Protein AF-A0A6V7QYB8-F1 (afdb_monomer_lite)

Secondary structure (DSSP, 8-state):
-PPP-PPP-PPP---------------------------------------------------SHHHHHHHHHHHHHHHHHHHHHHHHHHHHHHHHHHHHHHHHHHHHHHHHHHHHHHHHTTTTT-GGGHHHHHHHHHHHHHHHHHHHHHHHHHHHHHHHHHHS-TTSSHHHHHHHHHHHHHHHHHHHHHHHHHHHHHHHHHHHHHHHTT--S----S------S---GGG--S-HHHHHHHHHHHTPPP------------------------------TTS-HHHHHHHHHT-HHHHT-

Sequence (301 aa):
MPCRFASPIRPRPSDRSPPFFLAPVALLSPSRFSPLSTAPCAKFRRSKLLNPRHEAETKLSPRLPSLLLITLTNLLILLLILLLYSAGVTEFRLRSSFNED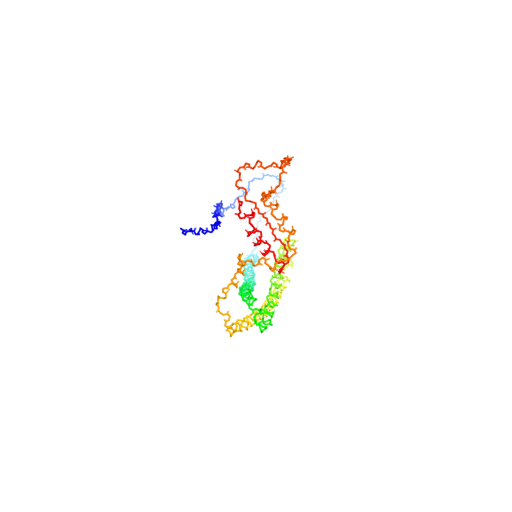RGRLETTLTMSRILIDRAERWRFKDTRLAQPLTELKDAVYDAEDLLDDIDYQDQQQKIQAQHSQASKLLHNSLNYLRNLMNGAAKTMRTIHGRLDTTGADLQGLMGQLGFCGDCSMPANRQTSSLVDKSIVYGRNEELEKVIKLLGVPRVNIENNNESVSVPTKRRKKENVSVLPIYGIRGDGKTTLAQIVYNDQRVADH

Organism: NCBI:txid296719

pLDDT: mean 70.77, std 22.36, range [30.05, 97.88]

Radius of gyration: 43.86 Å; chains: 1; bounding box: 102×59×140 Å

InterPro domains:
  IPR027417 P-loop containing nucleoside triphosphate hydrolase [G3DSA:3.40.50.300] (218-301)
  IPR027417 P-loop containing nucleoside triphosphate hydrolase [SSF52540] (216-297)
  IPR041118 Disease resistance, N-terminal [PF18052] (89-164)

Foldseek 3Di:
DDDDDDDDDDDDPDDDDDDDDDDDDDDDDDDDDDDDDDDDDDDDDDDDDDDDDDDDDDPPDPPPPPVVVVVVVVVVVVVVVVVVVVVVVVLVVLVVVLVVLLVVLVVLLVVLVVLLVLLVVCCVVDVVLVVLSVQLVVLSVLSVVLVVVVVVVVVVVVVVVVPDDDDPCPPVVSVVVSVVSVVSSVSSVVSSVSNVVSSVVSVVVCVVVVSPDDPPPVPPPDDDLDDDPVVDPDCVVVLVVVCVVVVQDDPPPDDDDDDPDPDDPPDPDVDDDDDDDDDDPPPCSVVSVSCNCPPPSNVVD

Structure (mmCIF, N/CA/C/O backbone):
data_AF-A0A6V7QYB8-F1
#
_entry.id   AF-A0A6V7QYB8-F1
#
loop_
_atom_site.group_PDB
_atom_site.id
_atom_site.type_symbol
_atom_site.label_atom_id
_atom_site.label_alt_id
_atom_site.label_comp_id
_atom_site.label_asym_id
_atom_site.label_entity_id
_atom_site.label_seq_id
_atom_site.pdbx_PDB_ins_code
_atom_site.Cartn_x
_atom_site.Cartn_y
_atom_site.Cartn_z
_atom_site.occupancy
_atom_site.B_iso_or_equiv
_atom_site.auth_seq_id
_atom_site.auth_comp_id
_atom_site.auth_asym_id
_atom_site.auth_atom_id
_atom_site.pdbx_PDB_model_num
ATOM 1 N N . MET A 1 1 ? 33.919 28.677 -23.855 1.00 38.62 1 MET A N 1
ATOM 2 C CA . MET A 1 1 ? 33.359 29.325 -22.648 1.00 38.62 1 MET A CA 1
ATOM 3 C C . MET A 1 1 ? 32.354 28.372 -22.023 1.00 38.62 1 MET A C 1
ATOM 5 O O . MET A 1 1 ? 31.475 27.945 -22.760 1.00 38.62 1 MET A O 1
ATOM 9 N N . PRO A 1 2 ? 32.473 27.966 -20.749 1.00 36.78 2 PRO A N 1
ATOM 10 C CA . PRO A 1 2 ? 31.501 27.050 -20.172 1.00 36.78 2 PRO A CA 1
ATOM 11 C C . PRO A 1 2 ? 30.308 27.841 -19.624 1.00 36.78 2 PRO A C 1
ATOM 13 O O . PRO A 1 2 ? 30.439 28.661 -18.714 1.00 36.78 2 PRO A O 1
ATOM 16 N N . CYS A 1 3 ? 29.140 27.606 -20.216 1.00 33.25 3 CYS A N 1
ATOM 17 C CA . CYS A 1 3 ? 27.865 28.131 -19.755 1.00 33.25 3 CYS A CA 1
ATOM 18 C C . CYS A 1 3 ? 27.496 27.490 -18.409 1.00 33.25 3 CYS A C 1
ATOM 20 O O . CYS A 1 3 ? 27.441 26.268 -18.275 1.00 33.25 3 CYS A O 1
ATOM 22 N N . ARG A 1 4 ? 27.246 28.342 -17.411 1.00 31.59 4 ARG A N 1
ATOM 23 C CA . ARG A 1 4 ? 26.677 27.976 -16.111 1.00 31.59 4 ARG A CA 1
ATOM 24 C C . ARG A 1 4 ? 25.285 27.378 -16.318 1.00 31.59 4 ARG A C 1
ATOM 26 O O . ARG A 1 4 ? 24.421 28.032 -16.896 1.00 31.59 4 ARG A O 1
ATOM 33 N N . PHE A 1 5 ? 25.056 26.175 -15.801 1.00 34.69 5 PHE A N 1
ATOM 34 C CA . PHE A 1 5 ? 23.711 25.629 -15.656 1.00 34.69 5 PHE A CA 1
ATOM 35 C C . PHE A 1 5 ? 22.979 26.388 -14.545 1.00 34.69 5 PHE A C 1
ATOM 37 O O . PHE A 1 5 ? 23.378 26.355 -13.382 1.00 34.69 5 PHE A O 1
ATOM 44 N N . ALA A 1 6 ? 21.919 27.097 -14.928 1.00 33.34 6 ALA A N 1
ATOM 45 C CA . ALA A 1 6 ? 20.946 27.657 -14.008 1.00 33.34 6 ALA A CA 1
ATOM 46 C C . ALA A 1 6 ? 20.024 26.533 -13.513 1.00 33.34 6 ALA A C 1
ATOM 48 O O . ALA A 1 6 ? 19.422 25.810 -14.306 1.00 33.34 6 ALA A O 1
ATOM 49 N N . SER A 1 7 ? 19.933 26.382 -12.195 1.00 36.72 7 SER A N 1
ATOM 50 C CA . SER A 1 7 ? 19.011 25.468 -11.523 1.00 36.72 7 SER A CA 1
ATOM 51 C C . SER A 1 7 ? 17.549 25.859 -11.786 1.00 36.72 7 SER A C 1
ATOM 53 O O . SER A 1 7 ? 17.242 27.054 -11.813 1.00 36.72 7 SER A O 1
ATOM 55 N N . PRO A 1 8 ? 16.610 24.903 -11.903 1.00 34.41 8 PRO A N 1
ATOM 56 C CA . PRO A 1 8 ? 15.194 25.228 -11.985 1.00 34.41 8 PRO A CA 1
ATOM 57 C C . PRO A 1 8 ? 14.675 25.723 -10.627 1.00 34.41 8 PRO A C 1
ATOM 59 O O . PRO A 1 8 ? 14.765 25.043 -9.602 1.00 34.41 8 PRO A O 1
ATOM 62 N N . ILE A 1 9 ? 14.126 26.936 -10.645 1.00 36.59 9 ILE A N 1
ATOM 63 C CA . ILE A 1 9 ? 13.431 27.597 -9.540 1.00 36.59 9 ILE A CA 1
ATOM 64 C C . ILE A 1 9 ? 12.155 26.801 -9.231 1.00 36.59 9 ILE A C 1
ATOM 66 O O . ILE A 1 9 ? 11.243 26.742 -10.053 1.00 36.59 9 ILE A O 1
ATOM 70 N N . ARG A 1 10 ? 12.073 26.190 -8.043 1.00 35.62 10 ARG A N 1
ATOM 71 C CA . ARG A 1 10 ? 10.798 25.691 -7.501 1.00 35.62 10 ARG A CA 1
ATOM 72 C C . ARG A 1 10 ? 9.972 26.876 -6.991 1.00 35.62 10 ARG A C 1
ATOM 74 O O . ARG A 1 10 ? 10.536 27.718 -6.287 1.00 35.62 10 ARG A O 1
ATOM 81 N N . PRO A 1 11 ? 8.656 26.938 -7.245 1.00 33.94 11 PRO A N 1
ATOM 82 C CA . PRO A 1 11 ? 7.800 27.864 -6.521 1.00 33.94 11 PRO A CA 1
ATOM 83 C C . PRO A 1 11 ? 7.693 27.417 -5.054 1.00 33.94 11 PRO A C 1
ATOM 85 O O . PRO A 1 11 ? 7.408 26.255 -4.762 1.00 33.94 11 PRO A O 1
ATOM 88 N N . ARG A 1 12 ? 7.945 28.348 -4.127 1.00 39.47 12 ARG A N 1
ATOM 89 C CA . ARG A 1 12 ? 7.586 28.203 -2.710 1.00 39.47 12 ARG A CA 1
ATOM 90 C C . ARG A 1 12 ? 6.070 28.384 -2.570 1.00 39.47 12 ARG A C 1
ATOM 92 O O . ARG A 1 12 ? 5.550 29.328 -3.166 1.00 39.47 12 ARG A O 1
ATOM 99 N N . PRO A 1 13 ? 5.361 27.587 -1.757 1.00 34.16 13 PRO A N 1
ATOM 100 C CA . PRO A 1 13 ? 4.070 28.012 -1.244 1.00 34.16 13 PRO A CA 1
ATOM 101 C C . PRO A 1 13 ? 4.309 29.112 -0.201 1.00 34.16 13 PRO A C 1
ATOM 103 O O . PRO A 1 13 ? 4.976 28.901 0.809 1.00 34.16 13 PRO A O 1
ATOM 106 N N . SER A 1 14 ? 3.823 30.311 -0.507 1.00 33.84 14 SER A N 1
ATOM 107 C CA . SER A 1 14 ? 3.797 31.455 0.397 1.00 33.84 14 SER A CA 1
ATOM 108 C C . SER A 1 14 ? 2.755 31.256 1.494 1.00 33.84 14 SER A C 1
ATOM 110 O O . SER A 1 14 ? 1.617 30.879 1.207 1.00 33.84 14 SER A O 1
ATOM 112 N N . ASP A 1 15 ? 3.166 31.600 2.709 1.00 32.84 15 ASP A N 1
ATOM 113 C CA . ASP A 1 15 ? 2.370 31.832 3.908 1.00 32.84 15 ASP A CA 1
ATOM 114 C C . ASP A 1 15 ? 0.963 32.383 3.652 1.00 32.84 15 ASP A C 1
ATOM 116 O O . ASP A 1 15 ? 0.798 33.445 3.047 1.00 32.84 15 ASP A O 1
ATOM 120 N N . ARG A 1 16 ? -0.044 31.717 4.229 1.00 31.89 16 ARG A N 1
ATOM 121 C CA . ARG A 1 16 ? -1.266 32.366 4.727 1.00 31.89 16 ARG A CA 1
ATOM 122 C C . ARG A 1 16 ? -1.803 31.635 5.954 1.00 31.89 16 ARG A C 1
ATOM 124 O O . ARG A 1 16 ? -2.468 30.613 5.847 1.00 31.89 16 ARG A O 1
ATOM 131 N N . SER A 1 17 ? -1.584 32.231 7.116 1.00 35.97 17 SER A N 1
ATOM 132 C CA . SER A 1 17 ? -2.506 32.197 8.255 1.00 35.97 17 SER A CA 1
ATOM 133 C C . SER A 1 17 ? -2.318 33.499 9.046 1.00 35.97 17 SER A C 1
ATOM 135 O O . SER A 1 17 ? -1.239 34.086 8.958 1.00 35.97 17 SER A O 1
ATOM 137 N N . PRO A 1 18 ? -3.268 33.936 9.887 1.00 47.00 18 PRO A N 1
ATOM 138 C CA . PRO A 1 18 ? -4.722 34.051 9.729 1.00 47.00 18 PRO A CA 1
ATOM 139 C C . PRO A 1 18 ? -5.153 35.541 9.877 1.00 47.00 18 PRO A C 1
ATOM 141 O O . PRO A 1 18 ? -4.300 36.428 9.914 1.00 47.00 18 PRO A O 1
ATOM 144 N N . PRO A 1 19 ? -6.457 35.857 10.010 1.00 43.88 19 PRO A N 1
ATOM 145 C CA . PRO A 1 19 ? -6.787 36.603 11.229 1.00 43.88 19 PRO A CA 1
ATOM 146 C C . PRO A 1 19 ? -8.106 36.204 11.915 1.00 43.88 19 PRO A C 1
ATOM 148 O O . PRO A 1 19 ? -9.140 36.027 11.284 1.00 43.88 19 PRO A O 1
ATOM 151 N N . PHE A 1 20 ? -7.988 36.109 13.245 1.00 31.22 20 PHE A N 1
ATOM 152 C CA . PHE A 1 20 ? -8.874 36.596 14.311 1.00 31.22 20 PHE A CA 1
ATOM 153 C C . PHE A 1 20 ? -10.399 36.603 14.119 1.00 31.22 20 PHE A C 1
ATOM 155 O O . PHE A 1 20 ? -10.914 37.373 13.322 1.00 31.22 20 PHE A O 1
ATOM 162 N N . PHE A 1 21 ? -11.110 35.958 15.054 1.00 30.05 21 PHE A N 1
ATOM 163 C CA . PHE A 1 21 ? -12.007 36.684 15.965 1.00 30.05 21 PHE A CA 1
ATOM 164 C C . PHE A 1 21 ? -12.020 36.024 17.352 1.00 30.05 21 PHE A C 1
ATOM 166 O O . PHE A 1 21 ? -12.415 34.874 17.526 1.00 30.05 21 PHE A O 1
ATOM 173 N N . LEU A 1 22 ? -11.538 36.791 18.331 1.00 33.72 22 LEU A N 1
ATOM 174 C CA . LEU A 1 22 ? -11.702 36.575 19.764 1.00 33.72 22 LEU A CA 1
ATOM 175 C C . LEU A 1 22 ? -13.159 36.858 20.148 1.00 33.72 22 LEU A C 1
ATOM 177 O O . LEU A 1 22 ? -13.686 37.912 19.796 1.00 33.72 22 LEU A O 1
ATOM 181 N N . ALA A 1 23 ? -13.765 35.980 20.942 1.00 34.12 23 ALA A N 1
ATOM 182 C CA . ALA A 1 23 ? -14.932 36.318 21.747 1.00 34.12 23 ALA A CA 1
ATOM 183 C C . ALA A 1 23 ? -14.627 35.972 23.216 1.00 34.12 23 ALA A C 1
ATOM 185 O O . ALA A 1 23 ? -14.325 34.813 23.512 1.00 34.12 23 ALA A O 1
ATOM 186 N N . PRO A 1 24 ? -14.652 36.954 24.134 1.00 40.34 24 PRO A N 1
ATOM 187 C CA . PRO A 1 24 ? -14.430 36.720 25.551 1.00 40.34 24 PRO A CA 1
ATOM 188 C C . PRO A 1 24 ? -15.707 36.222 26.238 1.00 40.34 24 PRO A C 1
ATOM 190 O O . PRO A 1 24 ? -16.800 36.754 26.050 1.00 40.34 24 PRO A O 1
ATOM 193 N N . VAL A 1 25 ? -15.529 35.214 27.089 1.00 34.91 25 VAL A N 1
ATOM 194 C CA . VAL A 1 25 ? -16.514 34.737 28.060 1.00 34.91 25 VAL A CA 1
ATOM 195 C C . VAL A 1 25 ? -16.652 35.802 29.150 1.00 34.91 25 VAL A C 1
ATOM 197 O O . VAL A 1 25 ? -15.750 35.991 29.965 1.00 34.91 25 VAL A O 1
ATOM 200 N N . ALA A 1 26 ? -17.769 36.527 29.139 1.00 34.41 26 ALA A N 1
ATOM 201 C CA . ALA A 1 26 ? -18.130 37.454 30.199 1.00 34.41 26 ALA A CA 1
ATOM 202 C C . ALA A 1 26 ? -18.750 36.697 31.384 1.00 34.41 26 ALA A C 1
ATOM 204 O O . ALA A 1 26 ? -19.706 35.936 31.240 1.00 34.41 26 ALA A O 1
ATOM 205 N N . LEU A 1 27 ? -18.176 36.950 32.557 1.00 35.84 27 LEU A N 1
ATOM 206 C CA . LEU A 1 27 ? -18.697 36.646 33.884 1.00 35.84 27 LEU A CA 1
ATOM 207 C C . LEU A 1 27 ? -20.123 37.189 34.057 1.00 35.84 27 LEU A C 1
ATOM 209 O O . LEU A 1 27 ? -20.327 38.395 33.938 1.00 35.84 27 LEU A O 1
ATOM 213 N N . LEU A 1 28 ? -21.073 36.341 34.458 1.00 31.27 28 LEU A N 1
ATOM 214 C CA . LEU A 1 28 ? -22.259 36.796 35.183 1.00 31.27 28 LEU A CA 1
ATOM 215 C C . LEU A 1 28 ? -22.423 35.986 36.472 1.00 31.27 28 LEU A C 1
ATOM 217 O O . LEU A 1 28 ? -22.807 34.818 36.476 1.00 31.27 28 LEU A O 1
ATOM 221 N N . SER A 1 29 ? -22.100 36.654 37.573 1.00 34.88 29 SER A N 1
ATOM 222 C CA . SER A 1 29 ? -22.472 36.297 38.936 1.00 34.88 29 SER A CA 1
ATOM 223 C C . SER A 1 29 ? -24.004 36.250 39.092 1.00 34.88 29 SER A C 1
ATOM 225 O O . SER A 1 29 ? -24.712 36.980 38.395 1.00 34.88 29 SER A O 1
ATOM 227 N N . PRO A 1 30 ? -24.541 35.469 40.044 1.00 37.12 30 PRO A N 1
ATOM 228 C CA . PRO A 1 30 ? -25.977 35.377 40.277 1.00 37.12 30 PRO A CA 1
ATOM 229 C C . PRO A 1 30 ? -26.462 36.529 41.169 1.00 37.12 30 PRO A C 1
ATOM 231 O O . PRO A 1 30 ? -26.018 36.682 42.308 1.00 37.12 30 PRO A O 1
ATOM 234 N N . SER A 1 31 ? -27.424 37.319 40.691 1.00 33.19 31 SER A N 1
ATOM 235 C CA . SER A 1 31 ? -28.173 38.267 41.518 1.00 33.19 31 SER A CA 1
ATOM 236 C C . SER A 1 31 ? -29.667 37.933 41.539 1.00 33.19 31 SER A C 1
ATOM 238 O O . SER A 1 31 ? -30.397 38.088 40.571 1.00 33.19 31 SER A O 1
ATOM 240 N N . ARG A 1 32 ? -30.082 37.478 42.725 1.00 32.31 32 ARG A N 1
ATOM 241 C CA . ARG A 1 32 ? -31.262 37.917 43.488 1.00 32.31 32 ARG A CA 1
ATOM 242 C C . ARG A 1 32 ? -32.617 37.950 42.769 1.00 32.31 32 ARG A C 1
ATOM 244 O O . ARG A 1 32 ? -32.987 38.906 42.101 1.00 32.31 32 ARG A O 1
ATOM 251 N N . PHE A 1 33 ? -33.418 36.957 43.147 1.00 35.38 33 PHE A N 1
ATOM 252 C CA . PHE A 1 33 ? -34.835 37.093 43.487 1.00 35.38 33 PHE A CA 1
ATOM 253 C C . PHE A 1 33 ? -35.200 38.475 44.063 1.00 35.38 33 PHE A C 1
ATOM 255 O O . PHE A 1 33 ? -34.577 38.911 45.033 1.00 35.38 33 PHE A O 1
ATOM 262 N N . SER A 1 34 ? -36.270 39.090 43.549 1.00 34.22 34 SER A N 1
ATOM 263 C CA . SER A 1 34 ? -37.298 39.826 44.314 1.00 34.22 34 SER A CA 1
ATOM 264 C C . SER A 1 34 ? -38.535 40.109 43.435 1.00 34.22 34 SER A C 1
ATOM 266 O O . SER A 1 34 ? -38.417 40.057 42.212 1.00 34.22 34 SER A O 1
ATOM 268 N N . PRO A 1 35 ? -39.727 40.328 44.028 1.00 43.31 35 PRO A N 1
ATOM 269 C CA . PRO A 1 35 ? -40.969 39.782 43.495 1.00 43.31 35 PRO A CA 1
ATOM 270 C C . PRO A 1 35 ? -41.964 40.790 42.896 1.00 43.31 35 PRO A C 1
ATOM 272 O O . PRO A 1 35 ? -41.880 42.002 43.063 1.00 43.31 35 PRO A O 1
ATOM 275 N N . LEU A 1 36 ? -42.941 40.162 42.240 1.00 32.56 36 LEU A N 1
ATOM 276 C CA . LEU A 1 36 ? -44.268 40.585 41.800 1.00 32.56 36 LEU A CA 1
ATOM 277 C C . LEU A 1 36 ? -44.928 41.726 42.599 1.00 32.56 36 LEU A C 1
ATOM 279 O O . LEU A 1 36 ? -45.086 41.653 43.818 1.00 32.56 36 LEU A O 1
ATOM 283 N N . SER A 1 37 ? -45.434 42.707 41.852 1.00 31.36 37 SER A N 1
ATOM 284 C CA . SER A 1 37 ? -46.318 43.776 42.310 1.00 31.36 37 SER A CA 1
ATOM 285 C C . SER A 1 37 ? -47.767 43.519 41.880 1.00 31.36 37 SER A C 1
ATOM 287 O O . SER A 1 37 ? -48.040 43.208 40.723 1.00 31.36 37 SER A O 1
ATOM 289 N N . THR A 1 38 ? -48.661 43.792 42.835 1.00 34.78 38 THR A N 1
ATOM 290 C CA . THR A 1 38 ? -50.047 44.292 42.723 1.00 34.78 38 THR A CA 1
ATOM 291 C C . THR A 1 38 ? -51.184 43.385 42.228 1.00 34.78 38 THR A C 1
ATOM 293 O O . THR A 1 38 ? -51.225 42.911 41.101 1.00 34.78 38 THR A O 1
ATOM 296 N N . ALA A 1 39 ? -52.157 43.248 43.139 1.00 37.53 39 ALA A N 1
ATOM 297 C CA . ALA A 1 39 ? -53.497 42.668 43.019 1.00 37.53 39 ALA A CA 1
ATOM 298 C C . ALA A 1 39 ? -54.435 43.487 42.089 1.00 37.53 39 ALA A C 1
ATOM 300 O O . ALA A 1 39 ? -54.022 44.555 41.630 1.00 37.53 39 ALA A O 1
ATOM 301 N N . PRO A 1 40 ? -55.703 43.063 41.844 1.00 42.94 40 PRO A N 1
ATOM 302 C CA . PRO A 1 40 ? -56.765 43.311 42.839 1.00 42.94 40 PRO A CA 1
ATOM 303 C C . PRO A 1 40 ? -57.932 42.288 42.936 1.00 42.94 40 PRO A C 1
ATOM 305 O O . PRO A 1 40 ? -58.270 41.573 42.004 1.00 42.94 40 PRO A O 1
ATOM 308 N N . CYS A 1 41 ? -58.592 42.358 44.103 1.00 30.31 41 CYS A N 1
ATOM 309 C CA . CYS A 1 41 ? -60.030 42.227 44.406 1.00 30.31 41 CYS A CA 1
ATOM 310 C C . CYS A 1 41 ? -60.862 41.000 43.971 1.00 30.31 41 CYS A C 1
ATOM 312 O O . CYS A 1 41 ? -61.319 40.916 42.838 1.00 30.31 41 CYS A O 1
ATOM 314 N N . ALA A 1 42 ? -61.348 40.252 44.973 1.00 35.47 42 ALA A N 1
ATOM 315 C CA . ALA A 1 42 ? -62.762 39.862 45.060 1.00 35.47 42 ALA A CA 1
ATOM 316 C C . ALA A 1 42 ? -63.195 39.660 46.527 1.00 35.47 42 ALA A C 1
ATOM 318 O O . ALA A 1 42 ? -62.483 39.075 47.339 1.00 35.47 42 ALA A O 1
ATOM 319 N N . LYS A 1 43 ? -64.371 40.201 46.859 1.00 39.41 43 LYS A N 1
ATOM 320 C CA . LYS A 1 43 ? -65.024 40.192 48.176 1.00 39.41 43 LYS A CA 1
ATOM 321 C C . LYS A 1 43 ? -65.639 38.820 48.474 1.00 39.41 43 LYS A C 1
ATOM 323 O O . LYS A 1 43 ? -66.361 38.302 47.630 1.00 39.41 43 LYS A O 1
ATOM 328 N N . PHE A 1 44 ? -65.545 38.343 49.716 1.00 31.56 44 PHE A N 1
ATOM 329 C CA . PHE A 1 44 ? -66.601 37.502 50.290 1.00 31.56 44 PHE A CA 1
ATOM 330 C C . PHE A 1 44 ? -66.696 37.677 51.813 1.00 31.56 44 PHE A C 1
ATOM 332 O O . PHE A 1 44 ? -65.710 37.578 52.537 1.00 31.56 44 PHE A O 1
ATOM 339 N N . ARG A 1 45 ? -67.907 37.994 52.284 1.00 38.72 45 ARG A N 1
ATOM 340 C CA . ARG A 1 45 ? -68.288 38.107 53.700 1.00 38.72 45 ARG A CA 1
ATOM 341 C C . ARG A 1 45 ? -68.535 36.713 54.280 1.00 38.72 45 ARG A C 1
ATOM 343 O O . ARG A 1 45 ? -69.298 35.963 53.684 1.00 38.72 45 ARG A O 1
ATOM 350 N N . ARG A 1 46 ? -68.119 36.474 55.527 1.00 35.41 46 ARG A N 1
ATOM 351 C CA . ARG A 1 46 ? -69.031 36.101 56.629 1.00 35.41 46 ARG A CA 1
ATOM 352 C C . ARG A 1 46 ? -68.319 36.144 57.980 1.00 35.41 46 ARG A C 1
ATOM 354 O O . ARG A 1 46 ? -67.103 36.167 58.080 1.00 35.41 46 ARG A O 1
ATOM 361 N N . SER A 1 47 ? -69.149 36.286 58.995 1.00 34.72 47 SER A N 1
ATOM 362 C CA . SER A 1 47 ? -68.902 36.865 60.305 1.00 34.72 47 SER A CA 1
ATOM 363 C C . SER A 1 47 ? -68.783 35.836 61.433 1.00 34.72 47 SER A C 1
ATOM 365 O O . SER A 1 47 ? -69.555 34.887 61.451 1.00 34.72 47 SER A O 1
ATOM 367 N N . LYS A 1 48 ? -67.980 36.222 62.439 1.00 44.16 48 LYS A N 1
ATOM 368 C CA . LYS A 1 48 ? -68.177 36.091 63.902 1.00 44.16 48 LYS A CA 1
ATOM 369 C C . LYS A 1 48 ? -67.936 34.744 64.629 1.00 44.16 48 LYS A C 1
ATOM 371 O O . LYS A 1 48 ? -68.693 33.801 64.474 1.00 44.16 48 LYS A O 1
ATOM 376 N N . LEU A 1 49 ? -67.004 34.863 65.595 1.00 34.81 49 LEU A N 1
ATOM 377 C CA . LEU A 1 49 ? -67.022 34.417 67.009 1.00 34.81 49 LEU A CA 1
ATOM 378 C C . LEU A 1 49 ? -66.831 32.921 67.326 1.00 34.81 49 LEU A C 1
ATOM 380 O O . LEU A 1 49 ? -67.737 32.135 67.102 1.00 34.81 49 LEU A O 1
ATOM 384 N N . LEU A 1 50 ? -65.728 32.548 68.001 1.00 33.94 50 LEU A N 1
ATOM 385 C CA . LEU A 1 50 ? -65.611 32.441 69.474 1.00 33.94 50 LEU A CA 1
ATOM 386 C C . LEU A 1 50 ? -64.170 32.022 69.886 1.00 33.94 50 LEU A C 1
ATOM 388 O O . LEU A 1 50 ? -63.409 31.515 69.073 1.00 33.94 50 LEU A O 1
ATOM 392 N N . ASN A 1 51 ? -63.813 32.305 71.142 1.00 38.62 51 ASN A N 1
ATOM 393 C CA . ASN A 1 51 ? -62.477 32.313 71.771 1.00 38.62 51 ASN A CA 1
ATOM 394 C C . ASN A 1 51 ? -61.780 30.924 71.942 1.00 38.62 51 ASN A C 1
ATOM 396 O O . ASN A 1 51 ? -62.426 29.893 71.763 1.00 38.62 51 ASN A O 1
ATOM 400 N N . PRO A 1 52 ? -60.483 30.890 72.337 1.00 52.09 52 PRO A N 1
ATOM 401 C CA . PRO A 1 52 ? -59.582 29.740 72.259 1.00 52.09 52 PRO A CA 1
ATOM 402 C C . PRO A 1 52 ? -59.620 28.859 73.515 1.00 52.09 52 PRO A C 1
ATOM 404 O O . PRO A 1 52 ? -59.841 29.346 74.624 1.00 52.09 52 PRO A O 1
ATOM 407 N N . ARG A 1 53 ? -59.302 27.569 73.365 1.00 33.62 53 ARG A N 1
ATOM 408 C CA . ARG A 1 53 ? -58.846 26.722 74.472 1.00 33.62 53 ARG A CA 1
ATOM 409 C C . ARG A 1 53 ? -57.689 25.838 74.025 1.00 33.62 53 ARG A C 1
ATOM 411 O O . ARG A 1 53 ? -57.706 25.261 72.945 1.00 33.62 53 ARG A O 1
ATOM 418 N N . HIS A 1 54 ? -56.679 25.836 74.885 1.00 46.28 54 HIS A N 1
ATOM 419 C CA . HIS A 1 54 ? -55.489 25.009 74.858 1.00 46.28 54 HIS A CA 1
ATOM 420 C C . HIS A 1 54 ? -55.831 23.527 74.732 1.00 46.28 54 HIS A C 1
ATOM 422 O O . HIS A 1 54 ? -56.597 23.026 75.544 1.00 46.28 54 HIS A O 1
ATOM 428 N N . GLU A 1 55 ? -55.147 22.840 73.822 1.00 39.16 55 GLU A N 1
ATOM 429 C CA . GLU A 1 55 ? -54.746 21.447 73.995 1.00 39.16 55 GLU A CA 1
ATOM 430 C C . GLU A 1 55 ? -53.374 21.283 73.333 1.00 39.16 55 GLU A C 1
ATOM 432 O O . GLU A 1 55 ? -53.169 21.583 72.154 1.00 39.16 55 GLU A O 1
ATOM 437 N N . ALA A 1 56 ? -52.398 20.943 74.167 1.00 43.50 56 ALA A N 1
ATOM 438 C CA . ALA A 1 56 ? -51.045 20.620 73.771 1.00 43.50 56 ALA A CA 1
ATOM 439 C C . ALA A 1 56 ? -50.960 19.128 73.415 1.00 43.50 56 ALA A C 1
ATOM 441 O O . ALA A 1 56 ? -51.672 18.315 73.991 1.00 43.50 56 ALA A O 1
ATOM 442 N N . GLU A 1 57 ? -49.996 18.825 72.540 1.00 37.81 57 GLU A N 1
ATOM 443 C CA . GLU A 1 57 ? -49.434 17.496 72.243 1.00 37.81 57 GLU A CA 1
ATOM 444 C C . GLU A 1 57 ? -50.299 16.598 71.332 1.00 37.81 57 GLU A C 1
ATOM 446 O O . GLU A 1 57 ? -51.447 16.306 71.609 1.00 37.81 57 GLU A O 1
ATOM 451 N N . THR A 1 58 ? -49.854 16.124 70.166 1.00 42.91 58 THR A N 1
ATOM 452 C CA . THR A 1 58 ? -48.508 15.763 69.710 1.00 42.91 58 THR A CA 1
ATOM 453 C C . THR A 1 58 ? -48.343 16.125 68.225 1.00 42.91 58 THR A C 1
ATOM 455 O O . THR A 1 58 ? -48.897 15.499 67.324 1.00 42.91 58 THR A O 1
ATOM 458 N N . LYS A 1 59 ? -47.539 17.153 67.929 1.00 41.25 59 LYS A N 1
ATOM 459 C CA . LYS A 1 59 ? -47.030 17.377 66.568 1.00 41.25 59 LYS A CA 1
ATOM 460 C C . LYS A 1 59 ? -45.848 16.441 66.343 1.00 41.25 59 LYS A C 1
ATOM 462 O O . LYS A 1 59 ? -44.710 16.810 66.625 1.00 41.25 59 LYS A O 1
ATOM 467 N N . LEU A 1 60 ? -46.100 15.254 65.797 1.00 47.25 60 LEU A N 1
ATOM 468 C CA . LEU A 1 60 ? -45.041 14.487 65.150 1.00 47.25 60 LEU A CA 1
ATOM 469 C C . LEU A 1 60 ? -44.664 15.222 63.853 1.00 47.25 60 LEU A C 1
ATOM 471 O O . LEU A 1 60 ? -45.364 15.174 62.846 1.00 47.25 60 LEU A O 1
ATOM 475 N N . SER A 1 61 ? -43.596 16.010 63.947 1.00 46.75 61 SER A N 1
ATOM 476 C CA . SER A 1 61 ? -42.981 16.787 62.869 1.00 46.75 61 SER A CA 1
ATOM 477 C C . SER A 1 61 ? -42.768 15.960 61.591 1.00 46.75 61 SER A C 1
ATOM 479 O O . SER A 1 61 ? -42.026 14.981 61.637 1.00 46.75 61 SER A O 1
ATOM 481 N N . PRO A 1 62 ? -43.275 16.387 60.418 1.00 54.94 62 PRO A N 1
ATOM 482 C CA . PRO A 1 62 ? -42.804 15.890 59.136 1.00 54.94 62 PRO A CA 1
ATOM 483 C C . PRO A 1 62 ? -41.943 16.978 58.478 1.00 54.94 62 PRO A C 1
ATOM 485 O O . PRO A 1 62 ? -42.350 17.597 57.500 1.00 54.94 62 PRO A O 1
ATOM 488 N N . ARG A 1 63 ? -40.774 17.307 59.044 1.00 54.28 63 ARG A N 1
ATOM 489 C CA . ARG A 1 63 ? -39.864 18.314 58.443 1.00 54.28 63 ARG A CA 1
ATOM 490 C C . ARG A 1 63 ? -38.409 17.879 58.268 1.00 54.28 63 ARG A C 1
ATOM 492 O O . ARG A 1 63 ? -37.569 18.699 57.924 1.00 54.28 63 ARG A O 1
ATOM 499 N N . LEU A 1 64 ? -38.127 16.588 58.409 1.00 53.91 64 LEU A N 1
ATOM 500 C CA . LEU A 1 64 ? -36.825 15.995 58.083 1.00 53.91 64 LEU A CA 1
ATOM 501 C C . LEU A 1 64 ? -36.699 15.271 56.717 1.00 53.91 64 LEU A C 1
ATOM 503 O O . LEU A 1 64 ? -35.559 14.989 56.346 1.00 53.91 64 LEU A O 1
ATOM 507 N N . PRO A 1 65 ? -37.754 14.990 55.912 1.00 63.97 65 PRO A N 1
ATOM 508 C CA . PRO A 1 65 ? -37.561 14.189 54.698 1.00 63.97 65 PRO A CA 1
ATOM 509 C C . PRO A 1 65 ? -36.889 14.956 53.547 1.00 63.97 65 PRO A C 1
ATOM 511 O O . PRO A 1 65 ? -36.256 14.335 52.702 1.00 63.97 65 PRO A O 1
ATOM 514 N N . SER A 1 66 ? -36.972 16.291 53.500 1.00 68.19 66 SER A N 1
ATOM 515 C CA . SER A 1 66 ? -36.429 17.077 52.380 1.00 68.19 66 SER A CA 1
ATOM 516 C C . SER A 1 66 ? -34.901 17.155 52.376 1.00 68.19 66 SER A C 1
ATOM 518 O O . SER A 1 66 ? -34.296 17.062 51.313 1.00 68.19 66 SER A O 1
ATOM 520 N N . LEU A 1 67 ? -34.262 17.284 53.543 1.00 78.88 67 LEU A N 1
ATOM 521 C CA . LEU A 1 67 ? -32.800 17.371 53.639 1.00 78.88 67 LEU A CA 1
ATOM 522 C C . LEU A 1 67 ? -32.137 16.025 53.319 1.00 78.88 67 LEU A C 1
ATOM 524 O O . LEU A 1 67 ? -31.168 15.988 52.567 1.00 78.88 67 LEU A O 1
ATOM 528 N N . LEU A 1 68 ? -32.702 14.926 53.831 1.00 84.62 68 LEU A N 1
ATOM 529 C CA . LEU A 1 68 ? -32.271 13.567 53.492 1.00 84.62 68 LEU A CA 1
ATOM 530 C C . LEU A 1 68 ? -32.456 13.272 52.000 1.00 84.62 68 LEU A C 1
ATOM 532 O O . LEU A 1 68 ? -31.595 12.659 51.381 1.00 84.62 68 LEU A O 1
ATOM 536 N N . LEU A 1 69 ? -33.542 13.751 51.392 1.00 84.00 69 LEU A N 1
ATOM 537 C CA . LEU A 1 69 ? -33.758 13.597 49.955 1.00 84.00 69 LEU A CA 1
ATOM 538 C C . LEU A 1 69 ? -32.710 14.366 49.131 1.00 84.00 69 LEU A C 1
ATOM 540 O O . LEU A 1 69 ? -32.219 13.852 48.128 1.00 84.00 69 LEU A O 1
ATOM 544 N N . ILE A 1 70 ? -32.315 15.568 49.564 1.00 88.19 70 ILE A N 1
ATOM 545 C CA . ILE A 1 70 ? -31.267 16.365 48.904 1.00 88.19 70 ILE A CA 1
ATOM 546 C C . ILE A 1 70 ? -29.891 15.698 49.040 1.00 88.19 70 ILE A C 1
ATOM 548 O O . ILE A 1 70 ? -29.145 15.616 48.067 1.00 88.19 70 ILE A O 1
ATOM 552 N N . THR A 1 71 ? -29.533 15.186 50.219 1.00 90.00 71 THR A N 1
ATOM 553 C CA . THR A 1 71 ? -28.236 14.513 50.400 1.00 90.00 71 THR A CA 1
ATOM 554 C C . THR A 1 71 ? -28.165 13.198 49.629 1.00 90.00 71 THR A C 1
ATOM 556 O O . THR A 1 71 ? -27.140 12.919 49.010 1.00 90.00 71 THR A O 1
ATOM 559 N N . LEU A 1 72 ? -29.255 12.427 49.588 1.00 91.69 72 LEU A N 1
ATOM 560 C CA . LEU A 1 72 ? -29.340 11.194 48.805 1.00 91.69 72 LEU A CA 1
ATOM 561 C C . LEU A 1 72 ? -29.294 11.458 47.297 1.00 91.69 72 LEU A C 1
ATOM 563 O O . LEU A 1 72 ? -28.591 10.750 46.583 1.00 91.69 72 LEU A O 1
ATOM 567 N N . THR A 1 73 ? -29.989 12.488 46.805 1.00 91.06 73 THR A N 1
ATOM 568 C CA . THR A 1 73 ? -29.926 12.868 45.383 1.00 91.06 73 THR A CA 1
ATOM 569 C C . THR A 1 73 ? -28.539 13.371 44.996 1.00 91.06 73 THR A C 1
ATOM 571 O O . THR A 1 73 ? -28.016 12.948 43.970 1.00 91.06 73 THR A O 1
ATOM 574 N N . ASN A 1 74 ? -27.883 14.175 45.836 1.00 89.44 74 ASN A N 1
ATOM 575 C CA . ASN A 1 74 ? -26.502 14.606 45.602 1.00 89.44 74 ASN A CA 1
ATOM 576 C C . ASN A 1 74 ? -25.511 13.431 45.603 1.00 89.44 74 ASN A C 1
ATOM 578 O O . ASN A 1 74 ? -24.626 13.375 44.750 1.00 89.44 74 ASN A O 1
ATOM 582 N N . LEU A 1 75 ? -25.673 12.470 46.518 1.00 94.12 75 LEU A N 1
ATOM 583 C CA . LEU A 1 75 ? -24.847 11.262 46.558 1.00 94.12 75 LEU A CA 1
ATOM 584 C C . LEU A 1 75 ? -25.060 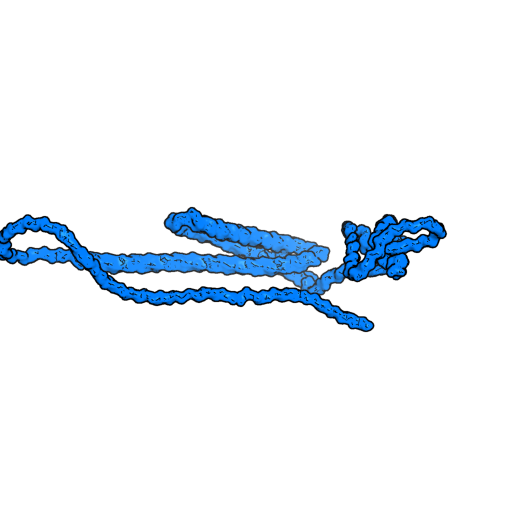10.393 45.308 1.00 94.12 75 LEU A C 1
ATOM 586 O O . LEU A 1 75 ? -24.095 9.910 44.722 1.00 94.12 75 LEU A O 1
ATOM 590 N N . LEU A 1 76 ? -26.313 10.242 44.869 1.00 93.38 76 LEU A N 1
ATOM 591 C CA . LEU A 1 76 ? -26.666 9.529 43.642 1.00 93.38 76 LEU A CA 1
ATOM 592 C C . LEU A 1 76 ? -26.053 10.206 42.406 1.00 93.38 76 LEU A C 1
ATOM 594 O O . LEU A 1 76 ? -25.488 9.529 41.553 1.00 93.38 76 LEU A O 1
ATOM 598 N N . ILE A 1 77 ? -26.120 11.538 42.321 1.00 91.81 77 ILE A N 1
ATOM 599 C CA . ILE A 1 77 ? -25.518 12.313 41.228 1.00 91.81 77 ILE A CA 1
ATOM 600 C C . ILE A 1 77 ? -23.997 12.122 41.208 1.00 91.81 77 ILE A C 1
ATOM 602 O O . ILE A 1 77 ? -23.436 11.851 40.149 1.00 91.81 77 ILE A O 1
ATOM 606 N N . LEU A 1 78 ? -23.326 12.200 42.362 1.00 92.31 78 LEU A N 1
ATOM 607 C CA . LEU A 1 78 ? -21.883 11.954 42.462 1.00 92.31 78 LEU A CA 1
ATOM 608 C C . LEU A 1 78 ? -21.509 10.532 42.022 1.00 92.31 78 LEU A C 1
ATOM 610 O O . LEU A 1 78 ? -20.546 10.357 41.275 1.00 92.31 78 LEU A O 1
ATOM 614 N N . LEU A 1 79 ? -22.291 9.527 42.425 1.00 92.69 79 LEU A N 1
ATOM 615 C CA . LEU A 1 79 ? -22.096 8.139 42.002 1.00 92.69 79 LEU A CA 1
ATOM 616 C C . LEU A 1 79 ? -22.243 7.987 40.478 1.00 92.69 79 LEU A C 1
ATOM 618 O O . LEU A 1 79 ? -21.420 7.333 39.841 1.00 92.69 79 LEU A O 1
ATOM 622 N N . LEU A 1 80 ? -23.258 8.619 39.881 1.00 90.31 80 LEU A N 1
ATOM 623 C CA . LEU A 1 80 ? -23.482 8.599 38.433 1.00 90.31 80 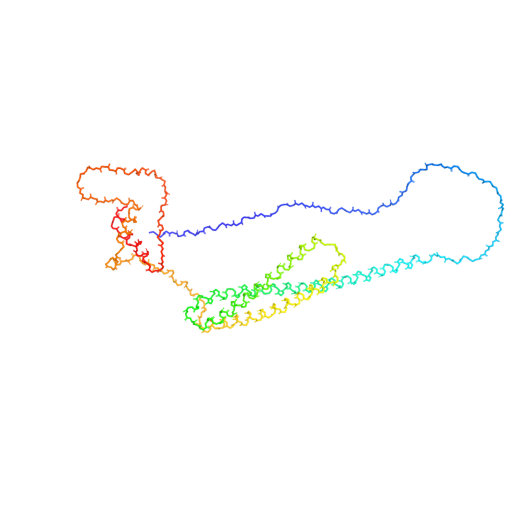LEU A CA 1
ATOM 624 C C . LEU A 1 80 ? -22.352 9.294 37.667 1.00 90.31 80 LEU A C 1
ATOM 626 O O . LEU A 1 80 ? -21.902 8.772 36.650 1.00 90.31 80 LEU A O 1
ATOM 630 N N . ILE A 1 81 ? -21.854 10.430 38.162 1.00 87.88 81 ILE A N 1
ATOM 631 C CA . ILE A 1 81 ? -20.710 11.132 37.562 1.00 87.88 81 ILE A CA 1
ATOM 632 C C . ILE A 1 81 ? -19.465 10.242 37.589 1.00 87.88 81 ILE A C 1
ATOM 634 O O . ILE A 1 81 ? -18.777 10.131 36.577 1.00 87.88 81 ILE A O 1
ATOM 638 N N . LEU A 1 82 ? -19.192 9.568 38.708 1.00 89.62 82 LEU A N 1
ATOM 639 C CA . LEU A 1 82 ? -18.059 8.643 38.824 1.00 89.62 82 LEU A CA 1
ATOM 640 C C . LEU A 1 82 ? -18.190 7.441 37.874 1.00 89.62 82 LEU A C 1
ATOM 642 O O . LEU A 1 82 ? -17.215 7.051 37.225 1.00 89.62 82 LEU A O 1
ATOM 646 N N . LEU A 1 83 ? -19.393 6.877 37.740 1.00 87.25 83 LEU A N 1
ATOM 647 C CA . LEU A 1 83 ? -19.670 5.788 36.797 1.00 87.25 83 LEU A CA 1
ATOM 648 C C . LEU A 1 83 ? -19.475 6.227 35.340 1.00 87.25 83 LEU A C 1
ATOM 650 O O . LEU A 1 83 ? -18.801 5.537 34.578 1.00 87.25 83 LEU A O 1
ATOM 654 N N . LEU A 1 84 ? -19.989 7.396 34.958 1.00 83.56 84 LEU A N 1
ATOM 655 C CA . LEU A 1 84 ? -19.801 7.947 33.614 1.00 83.56 84 LEU A CA 1
ATOM 656 C C . LEU A 1 84 ? -18.334 8.291 33.334 1.00 83.56 84 LEU A C 1
ATOM 658 O O . LEU A 1 84 ? -17.833 8.006 32.247 1.00 83.56 84 LEU A O 1
ATOM 662 N N . TYR A 1 85 ? -17.629 8.851 34.320 1.00 86.19 85 TYR A N 1
ATOM 663 C CA . TYR A 1 85 ? -16.209 9.171 34.211 1.00 86.19 85 TYR A CA 1
ATOM 664 C C . TYR A 1 85 ? -15.374 7.912 33.966 1.00 86.19 85 TYR A C 1
ATOM 666 O O . TYR A 1 85 ? -14.605 7.852 33.009 1.00 86.19 85 TYR A O 1
ATOM 674 N N . SER A 1 86 ? -15.554 6.877 34.790 1.00 83.69 86 SER A N 1
ATOM 675 C CA . SER A 1 86 ? -14.822 5.615 34.633 1.00 83.69 86 SER A CA 1
ATOM 676 C C . SER A 1 86 ? -15.116 4.927 33.294 1.00 83.69 86 SER A C 1
ATOM 678 O O . SER A 1 86 ? -14.178 4.501 32.618 1.00 83.69 86 SER A O 1
ATOM 680 N N . ALA A 1 87 ? -16.379 4.886 32.856 1.00 80.56 87 ALA A N 1
ATOM 681 C CA . ALA A 1 87 ? -16.753 4.347 31.550 1.00 80.56 87 ALA A CA 1
ATOM 682 C C . ALA A 1 87 ? -16.075 5.119 30.403 1.00 80.56 87 ALA A C 1
ATOM 684 O O . ALA A 1 87 ? -15.400 4.506 29.569 1.00 80.56 87 ALA A O 1
ATOM 685 N N . GLY A 1 88 ? -16.155 6.453 30.421 1.00 78.62 88 GLY A N 1
ATOM 686 C CA . GLY A 1 88 ? -15.529 7.316 29.418 1.00 78.62 88 GLY A CA 1
ATOM 687 C C . GLY A 1 88 ? -14.004 7.178 29.369 1.00 78.62 88 GLY A C 1
ATOM 688 O O . GLY A 1 88 ? -13.424 7.108 28.288 1.00 78.62 88 GLY A O 1
ATOM 689 N N . VAL A 1 89 ? -13.340 7.044 30.523 1.00 83.81 89 VAL A N 1
ATOM 690 C CA . VAL A 1 89 ? -11.885 6.819 30.590 1.00 83.81 89 VAL A CA 1
ATOM 691 C C . VAL A 1 89 ? -11.488 5.492 29.935 1.00 83.81 89 VAL A C 1
ATOM 693 O O . VAL A 1 89 ? -10.468 5.434 29.247 1.00 83.81 89 VAL A O 1
ATOM 696 N N . THR A 1 90 ? -12.265 4.418 30.118 1.00 82.38 90 THR A N 1
ATOM 697 C CA . THR A 1 90 ? -11.953 3.127 29.473 1.00 82.38 90 THR A CA 1
ATOM 698 C C . THR A 1 90 ? -12.118 3.176 27.958 1.00 82.38 90 THR A C 1
ATOM 700 O O . THR A 1 90 ? -11.303 2.605 27.237 1.00 82.38 90 THR A O 1
ATOM 703 N N . GLU A 1 91 ? -13.142 3.869 27.467 1.00 80.56 91 GLU A N 1
ATOM 704 C CA . GLU A 1 91 ? -13.396 4.027 26.037 1.00 80.56 91 GLU A CA 1
ATOM 705 C C . GLU A 1 91 ? -12.322 4.890 25.374 1.00 80.56 91 GLU A C 1
ATOM 707 O O . GLU A 1 91 ? -11.730 4.484 24.374 1.00 80.56 91 GLU A O 1
ATOM 712 N N . PHE A 1 92 ? -12.002 6.034 25.986 1.00 83.81 92 PHE A N 1
ATOM 713 C CA . PHE A 1 92 ? -10.937 6.911 25.516 1.00 83.81 92 PHE A CA 1
ATOM 714 C C . PHE A 1 92 ? -9.601 6.170 25.424 1.00 83.81 92 PHE A C 1
ATOM 716 O O . PHE A 1 92 ? -8.902 6.277 24.420 1.00 83.81 92 PHE A O 1
ATOM 723 N N . ARG A 1 93 ? -9.266 5.363 26.440 1.00 87.12 93 ARG A N 1
ATOM 724 C CA . ARG A 1 93 ? -8.037 4.560 26.450 1.00 87.12 93 ARG A CA 1
ATOM 725 C C . ARG A 1 93 ? -7.994 3.556 25.299 1.00 87.12 93 ARG A C 1
ATOM 727 O O . ARG A 1 93 ? -6.963 3.443 24.645 1.00 87.12 93 ARG A O 1
ATOM 734 N N . LEU A 1 94 ? -9.095 2.845 25.048 1.00 86.38 94 LEU A N 1
ATOM 735 C CA . LEU A 1 94 ? -9.180 1.889 23.940 1.00 86.38 94 LEU A CA 1
ATOM 736 C C . LEU A 1 94 ? -9.019 2.584 22.589 1.00 86.38 94 LEU A C 1
ATOM 738 O O . LEU A 1 94 ? -8.228 2.134 21.768 1.00 86.38 94 LEU A O 1
ATOM 742 N N . ARG A 1 95 ? -9.714 3.706 22.385 1.00 85.75 95 ARG A N 1
ATOM 743 C CA . ARG A 1 95 ? -9.624 4.479 21.143 1.00 85.75 95 ARG A CA 1
ATOM 744 C C . ARG A 1 95 ? -8.230 5.067 20.932 1.00 85.75 95 ARG A C 1
ATOM 746 O O . ARG A 1 95 ? -7.719 5.042 19.820 1.00 85.75 95 ARG A O 1
ATOM 753 N N . SER A 1 96 ? -7.601 5.558 21.999 1.00 86.38 96 SER A N 1
ATOM 754 C CA . SER A 1 96 ? -6.226 6.061 21.963 1.00 86.38 96 SER A CA 1
ATOM 755 C C . SER A 1 96 ? -5.239 4.963 21.571 1.00 86.38 96 SER A C 1
ATOM 757 O O . SER A 1 96 ? -4.434 5.179 20.675 1.00 86.38 96 SER A O 1
ATOM 759 N N . SER A 1 97 ? -5.327 3.788 22.203 1.00 89.62 97 SER A N 1
ATOM 760 C CA . SER A 1 97 ? -4.476 2.633 21.883 1.00 89.62 97 SER A CA 1
ATOM 761 C C . SER A 1 97 ? -4.675 2.160 20.444 1.00 89.62 97 SER A C 1
ATOM 763 O O . SER A 1 97 ? -3.705 1.877 19.755 1.00 89.62 97 SER A O 1
ATOM 765 N N . PHE A 1 98 ? -5.923 2.100 19.978 1.00 91.31 98 PHE A N 1
ATOM 766 C CA . PHE A 1 98 ? -6.239 1.705 18.608 1.00 91.31 98 PHE A CA 1
ATOM 767 C C . PHE A 1 98 ? -5.660 2.683 17.577 1.00 91.31 98 PHE A C 1
ATOM 769 O O . PHE A 1 98 ? -5.073 2.268 16.582 1.00 91.31 98 PHE A O 1
ATOM 776 N N . ASN A 1 99 ? -5.780 3.989 17.832 1.00 90.56 99 ASN A N 1
ATOM 777 C CA . ASN A 1 99 ? -5.212 5.020 16.963 1.00 90.56 99 ASN A CA 1
ATOM 778 C C . ASN A 1 99 ? -3.678 4.997 16.947 1.00 90.56 99 ASN A C 1
ATOM 780 O O . ASN A 1 99 ? -3.076 5.288 15.917 1.00 90.56 99 ASN A O 1
ATOM 784 N N . GLU A 1 100 ? -3.043 4.656 18.068 1.00 91.50 100 GLU A N 1
ATOM 785 C CA . GLU A 1 100 ? -1.594 4.474 18.132 1.00 91.50 100 GLU A CA 1
ATOM 786 C C . GLU A 1 100 ? -1.146 3.285 17.270 1.00 91.50 100 GLU A C 1
ATOM 788 O O . GLU A 1 100 ? -0.241 3.435 16.449 1.00 91.50 100 GLU A O 1
ATOM 793 N N . ASP A 1 101 ? -1.826 2.138 17.379 1.00 91.69 101 ASP A N 1
ATOM 794 C CA . ASP A 1 101 ? -1.559 0.962 16.542 1.00 91.69 101 ASP A CA 1
ATOM 795 C C . ASP A 1 101 ? -1.771 1.269 15.050 1.00 91.69 101 ASP A C 1
ATOM 797 O O . ASP A 1 101 ? -0.935 0.906 14.217 1.00 91.69 101 ASP A O 1
ATOM 801 N N . ARG A 1 102 ? -2.836 2.012 14.711 1.00 93.75 102 ARG A N 1
ATOM 802 C CA . ARG A 1 102 ? -3.088 2.496 13.346 1.00 93.75 102 ARG A CA 1
ATOM 803 C C . ARG A 1 102 ? -1.935 3.357 12.836 1.00 93.75 102 ARG A C 1
ATOM 805 O O . ARG A 1 102 ? -1.420 3.102 11.752 1.00 93.75 102 ARG A O 1
ATOM 812 N N . GLY A 1 103 ? -1.506 4.348 13.619 1.00 93.50 103 GLY A N 1
ATOM 813 C CA . GLY A 1 103 ? -0.396 5.224 13.243 1.00 93.50 103 GLY A CA 1
ATOM 814 C C . GLY A 1 103 ? 0.906 4.447 13.035 1.00 93.50 103 GLY A C 1
ATOM 815 O O . GLY A 1 103 ? 1.642 4.703 12.084 1.00 93.50 103 GLY A O 1
ATOM 816 N N . ARG A 1 104 ? 1.170 3.433 13.869 1.00 93.31 104 ARG A N 1
ATOM 817 C CA . ARG A 1 104 ? 2.313 2.530 13.677 1.00 93.31 104 ARG A CA 1
ATOM 818 C C . ARG A 1 104 ? 2.206 1.760 12.363 1.00 93.31 104 ARG A C 1
ATOM 820 O O . ARG A 1 104 ? 3.175 1.758 11.606 1.00 93.31 104 ARG A O 1
ATOM 827 N N . LEU A 1 105 ? 1.042 1.191 12.045 1.00 95.19 105 LEU A N 1
ATOM 828 C CA . LEU A 1 105 ? 0.828 0.509 10.767 1.00 95.19 105 LEU A CA 1
ATOM 829 C C . LEU A 1 105 ? 1.091 1.440 9.571 1.00 95.19 105 LEU A C 1
ATOM 831 O O . LEU A 1 105 ? 1.795 1.044 8.647 1.00 95.19 105 LEU A O 1
ATOM 835 N N . GLU A 1 106 ? 0.595 2.679 9.604 1.00 95.19 106 GLU A N 1
ATOM 836 C CA . GLU A 1 106 ? 0.822 3.676 8.543 1.00 95.19 106 GLU A CA 1
ATOM 837 C C . GLU A 1 106 ? 2.319 3.995 8.354 1.00 95.19 106 GLU A C 1
ATOM 839 O O . GLU A 1 106 ? 2.812 4.103 7.222 1.00 95.19 106 GLU A O 1
ATOM 844 N N . THR A 1 107 ? 3.079 4.095 9.451 1.00 94.56 107 THR A N 1
ATOM 845 C CA . THR A 1 107 ? 4.536 4.291 9.375 1.00 94.56 107 THR A CA 1
ATOM 846 C C . THR A 1 107 ? 5.253 3.079 8.780 1.00 94.56 107 THR A C 1
ATOM 848 O O . THR A 1 107 ? 6.078 3.243 7.876 1.00 94.56 107 THR A O 1
ATOM 851 N N . THR A 1 108 ? 4.903 1.866 9.213 1.00 94.94 108 THR A N 1
ATOM 852 C CA . THR A 1 108 ? 5.472 0.613 8.697 1.00 94.94 108 THR A CA 1
ATOM 853 C C . THR A 1 108 ? 5.147 0.436 7.216 1.00 94.94 108 THR A C 1
ATOM 855 O O . THR A 1 108 ? 6.043 0.154 6.426 1.00 94.94 108 THR A O 1
ATOM 858 N N . LEU A 1 109 ? 3.909 0.717 6.798 1.00 96.06 109 LEU A N 1
ATOM 859 C CA . LEU A 1 109 ? 3.499 0.721 5.392 1.00 96.06 109 LEU A CA 1
ATOM 860 C C . LEU A 1 109 ? 4.348 1.661 4.540 1.00 96.06 109 LEU A C 1
ATOM 862 O O . LEU A 1 109 ? 4.786 1.298 3.449 1.00 96.06 109 LEU A O 1
ATOM 866 N N . THR A 1 110 ? 4.606 2.868 5.041 1.00 95.25 110 THR A N 1
ATOM 867 C CA . THR A 1 110 ? 5.441 3.846 4.337 1.00 95.25 110 THR A CA 1
ATOM 868 C C . THR A 1 110 ? 6.858 3.308 4.130 1.00 95.25 110 THR A C 1
ATOM 870 O O . THR A 1 110 ? 7.399 3.402 3.026 1.00 95.25 110 THR A O 1
ATOM 873 N N . MET A 1 111 ? 7.440 2.680 5.154 1.00 94.06 111 MET A N 1
ATOM 874 C CA . MET A 1 111 ? 8.759 2.051 5.056 1.00 94.06 111 MET A CA 1
ATOM 875 C C . MET A 1 111 ? 8.764 0.860 4.091 1.00 94.06 111 MET A C 1
ATOM 877 O O . MET A 1 111 ? 9.661 0.757 3.251 1.00 94.06 111 MET A O 1
ATOM 881 N N . SER A 1 112 ? 7.741 0.007 4.145 1.00 95.31 112 SER A N 1
ATOM 882 C CA . SER A 1 112 ? 7.576 -1.133 3.241 1.00 95.31 112 SER A CA 1
ATOM 883 C C . SER A 1 112 ? 7.434 -0.699 1.784 1.00 95.31 112 SER A C 1
ATOM 885 O O . SER A 1 112 ? 8.078 -1.281 0.916 1.00 95.31 112 SER A O 1
ATOM 887 N N . ARG A 1 113 ? 6.684 0.373 1.490 1.00 95.12 113 ARG A N 1
ATOM 888 C CA . ARG A 1 113 ? 6.574 0.939 0.131 1.00 95.12 113 ARG A CA 1
ATOM 889 C C . ARG A 1 113 ? 7.929 1.403 -0.410 1.00 95.12 113 ARG A C 1
ATOM 891 O O . ARG A 1 113 ? 8.263 1.113 -1.558 1.00 95.12 113 ARG A O 1
ATOM 898 N N . ILE A 1 114 ? 8.735 2.074 0.417 1.00 91.94 114 ILE A N 1
ATOM 899 C CA . ILE A 1 114 ? 10.101 2.482 0.044 1.00 91.94 114 ILE A CA 1
ATOM 900 C C . ILE A 1 114 ? 10.973 1.249 -0.235 1.00 91.94 114 ILE A C 1
ATOM 902 O O . ILE A 1 114 ? 11.757 1.240 -1.188 1.00 91.94 114 ILE A O 1
ATOM 906 N N . LEU A 1 115 ? 10.843 0.203 0.584 1.00 92.31 115 LEU A N 1
ATOM 907 C CA . LEU A 1 115 ? 11.579 -1.044 0.399 1.00 92.31 115 LEU A CA 1
ATOM 908 C C . LEU A 1 115 ? 11.167 -1.767 -0.893 1.00 92.31 115 LEU A C 1
ATOM 910 O O . LEU A 1 115 ? 12.046 -2.215 -1.629 1.00 92.31 115 LEU A O 1
ATOM 914 N N . ILE A 1 116 ? 9.868 -1.820 -1.202 1.00 94.00 116 ILE A N 1
ATOM 915 C CA . ILE A 1 116 ? 9.327 -2.379 -2.448 1.00 94.00 116 ILE A CA 1
ATOM 916 C C . ILE A 1 116 ? 9.905 -1.643 -3.660 1.00 94.00 116 ILE A C 1
ATOM 918 O O . ILE A 1 116 ? 10.484 -2.299 -4.523 1.00 94.00 116 ILE A O 1
ATOM 922 N N . ASP A 1 117 ? 9.828 -0.307 -3.714 1.00 90.50 117 ASP A N 1
ATOM 923 C CA . ASP A 1 117 ? 10.396 0.487 -4.823 1.00 90.50 117 ASP A CA 1
ATOM 924 C C . ASP A 1 117 ? 11.891 0.202 -5.010 1.00 90.50 117 ASP A C 1
ATOM 926 O O . ASP A 1 117 ? 12.413 0.035 -6.122 1.00 90.50 117 ASP A O 1
ATOM 930 N N . ARG A 1 118 ? 12.610 0.109 -3.889 1.00 87.19 118 ARG A N 1
ATOM 931 C CA . ARG A 1 118 ? 14.026 -0.216 -3.919 1.00 87.19 118 ARG A CA 1
ATOM 932 C C . ARG A 1 118 ? 14.250 -1.610 -4.492 1.00 87.19 118 ARG A C 1
ATOM 934 O O . ARG A 1 118 ? 15.106 -1.738 -5.359 1.00 87.19 118 ARG A O 1
ATOM 941 N N . ALA A 1 119 ? 13.515 -2.620 -4.038 1.00 88.56 119 ALA A N 1
ATOM 942 C CA . ALA A 1 119 ? 13.646 -4.008 -4.474 1.00 88.56 119 ALA A CA 1
ATOM 943 C C . ALA A 1 119 ? 13.215 -4.225 -5.935 1.00 88.56 119 ALA A C 1
ATOM 945 O O . ALA A 1 119 ? 13.867 -4.977 -6.662 1.00 88.56 119 ALA A O 1
ATOM 946 N N . GLU A 1 120 ? 12.175 -3.531 -6.405 1.00 89.62 120 GLU A N 1
ATOM 947 C CA . GLU A 1 120 ? 11.680 -3.615 -7.785 1.00 89.62 120 GLU A CA 1
ATOM 948 C C . GLU A 1 120 ? 12.757 -3.283 -8.817 1.00 89.62 120 GLU A C 1
ATOM 950 O O . GLU A 1 120 ? 12.862 -3.960 -9.843 1.00 89.62 120 GLU A O 1
ATOM 955 N N . ARG A 1 121 ? 13.621 -2.307 -8.516 1.00 83.31 121 ARG A N 1
ATOM 956 C CA . ARG A 1 121 ? 14.758 -1.943 -9.377 1.00 83.31 121 ARG A CA 1
ATOM 957 C C . ARG A 1 121 ? 15.740 -3.094 -9.606 1.00 83.31 121 ARG A C 1
ATOM 959 O O . ARG A 1 121 ? 16.426 -3.115 -10.628 1.00 83.31 121 ARG A O 1
ATOM 966 N N . TRP A 1 122 ? 15.807 -4.052 -8.684 1.00 78.19 122 TRP A N 1
ATOM 967 C CA . TRP A 1 122 ? 16.735 -5.187 -8.731 1.00 78.19 122 TRP A CA 1
ATOM 968 C C . TRP A 1 122 ? 16.062 -6.510 -9.077 1.00 78.19 122 TRP A C 1
ATOM 970 O O . TRP A 1 122 ? 16.764 -7.470 -9.388 1.00 78.19 122 TRP A O 1
ATOM 980 N N . ARG A 1 123 ? 14.725 -6.561 -9.104 1.00 77.56 123 ARG A N 1
ATOM 981 C CA . ARG A 1 123 ? 13.951 -7.775 -9.400 1.00 77.56 123 ARG A CA 1
ATOM 982 C C . ARG A 1 123 ? 14.363 -8.447 -10.715 1.00 77.56 123 ARG A C 1
ATOM 984 O O . ARG A 1 123 ? 14.336 -9.665 -10.817 1.00 77.56 123 ARG A O 1
ATOM 991 N N . PHE A 1 124 ? 14.765 -7.668 -11.721 1.00 74.94 124 PHE A N 1
ATOM 992 C CA . PHE A 1 124 ? 15.208 -8.208 -13.013 1.00 74.94 124 PHE A CA 1
ATOM 993 C C . PHE A 1 124 ? 16.618 -8.815 -12.987 1.00 74.94 124 PHE A C 1
ATOM 995 O O . PHE A 1 124 ? 16.972 -9.547 -13.906 1.00 74.94 124 PHE A O 1
ATOM 1002 N N . LYS A 1 125 ? 17.433 -8.490 -11.976 1.00 76.62 125 LYS A N 1
ATOM 1003 C CA . LYS A 1 125 ? 18.810 -8.986 -11.842 1.00 76.62 125 LYS A CA 1
ATOM 1004 C C . LYS A 1 125 ? 18.878 -10.303 -11.073 1.00 76.62 125 LYS A C 1
ATOM 1006 O O . LYS A 1 125 ? 19.751 -11.108 -11.370 1.00 76.62 125 LYS A O 1
ATOM 1011 N N . ASP A 1 126 ? 17.981 -10.521 -10.112 1.00 80.88 126 ASP A N 1
ATOM 1012 C CA . ASP A 1 126 ? 17.959 -11.742 -9.306 1.00 80.88 126 ASP A CA 1
ATOM 1013 C C . ASP A 1 126 ? 16.524 -12.213 -9.042 1.00 80.88 126 ASP A C 1
ATOM 1015 O O . ASP A 1 126 ? 15.713 -11.506 -8.440 1.00 80.88 126 ASP A O 1
ATOM 1019 N N . THR A 1 127 ? 16.216 -13.436 -9.472 1.00 85.44 127 THR A N 1
ATOM 1020 C CA . THR A 1 127 ? 14.898 -14.058 -9.305 1.00 85.44 127 THR A CA 1
ATOM 1021 C C . THR A 1 127 ? 14.583 -14.409 -7.854 1.00 85.44 127 THR A C 1
ATOM 1023 O O . THR A 1 127 ? 13.409 -14.532 -7.516 1.00 85.44 127 THR A O 1
ATOM 1026 N N . ARG A 1 128 ? 15.587 -14.520 -6.973 1.00 86.75 128 ARG A N 1
ATOM 1027 C CA . ARG A 1 128 ? 15.388 -14.799 -5.539 1.00 86.75 128 ARG A CA 1
ATOM 1028 C C . ARG A 1 128 ? 14.651 -13.676 -4.811 1.00 86.75 128 ARG A C 1
ATOM 1030 O O . ARG A 1 128 ? 14.023 -13.927 -3.792 1.00 86.75 128 ARG A O 1
ATOM 1037 N N . LEU A 1 129 ? 14.684 -12.457 -5.354 1.00 88.31 129 LEU A N 1
ATOM 1038 C CA . LEU A 1 129 ? 13.910 -11.328 -4.834 1.00 88.31 129 LEU A CA 1
ATOM 1039 C C . LEU A 1 129 ? 12.416 -11.427 -5.157 1.00 88.31 129 LEU A C 1
ATOM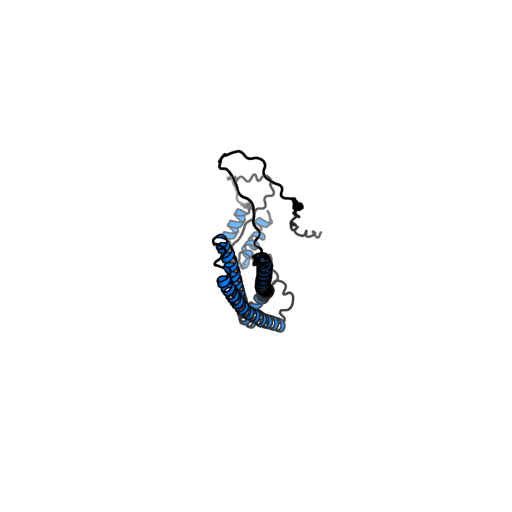 1041 O O . LEU A 1 129 ? 11.629 -10.723 -4.537 1.00 88.31 129 LEU A O 1
ATOM 1045 N N . ALA A 1 130 ? 12.011 -12.248 -6.131 1.00 89.50 130 ALA A N 1
ATOM 1046 C CA . ALA A 1 130 ? 10.644 -12.225 -6.641 1.00 89.50 130 ALA A CA 1
ATOM 1047 C C . ALA A 1 130 ? 9.618 -12.651 -5.586 1.00 89.50 130 ALA A C 1
ATOM 1049 O O . ALA A 1 130 ? 8.621 -11.957 -5.415 1.00 89.50 130 ALA A O 1
ATOM 1050 N N . GLN A 1 131 ? 9.872 -13.752 -4.876 1.00 91.56 131 GLN A N 1
ATOM 1051 C CA . GLN A 1 131 ? 8.933 -14.269 -3.883 1.00 91.56 131 GLN A CA 1
ATOM 1052 C C . GLN A 1 131 ? 8.810 -13.339 -2.658 1.00 91.56 131 GLN A C 1
ATOM 1054 O O . GLN A 1 131 ? 7.693 -12.888 -2.410 1.00 91.56 131 GLN A O 1
ATOM 1059 N N . PRO A 1 132 ? 9.898 -12.943 -1.958 1.00 92.44 132 PRO A N 1
ATOM 1060 C CA . PRO A 1 132 ? 9.780 -12.043 -0.805 1.00 92.44 132 PRO A CA 1
ATOM 1061 C C . PRO A 1 132 ? 9.184 -10.675 -1.167 1.00 92.44 132 PRO A C 1
ATOM 1063 O O . PRO A 1 132 ? 8.449 -10.080 -0.384 1.00 92.44 132 PRO A O 1
ATOM 1066 N N . LEU A 1 133 ? 9.462 -10.173 -2.378 1.00 94.06 133 LEU A N 1
ATOM 1067 C CA . LEU A 1 133 ? 8.867 -8.931 -2.874 1.00 94.06 133 LEU A CA 1
ATOM 1068 C C . LEU A 1 133 ? 7.358 -9.059 -3.097 1.00 94.06 133 LEU A C 1
ATOM 1070 O O . LEU A 1 133 ? 6.625 -8.122 -2.790 1.00 94.06 133 LEU A O 1
ATOM 1074 N N . THR A 1 134 ? 6.895 -10.180 -3.654 1.00 94.81 134 THR A N 1
ATOM 1075 C CA . THR A 1 134 ? 5.460 -10.436 -3.816 1.00 94.81 134 THR A CA 1
ATOM 1076 C C . THR A 1 134 ? 4.779 -10.564 -2.456 1.00 94.81 134 THR A C 1
ATOM 1078 O O . THR A 1 134 ? 3.788 -9.885 -2.227 1.00 94.81 134 THR A O 1
ATOM 1081 N N . GLU A 1 135 ? 5.350 -11.323 -1.520 1.00 95.44 135 GLU A N 1
ATOM 1082 C CA . GLU A 1 135 ? 4.772 -11.497 -0.180 1.00 95.44 135 GLU A CA 1
ATOM 1083 C C . GLU A 1 135 ? 4.661 -10.173 0.596 1.00 95.44 135 GLU A C 1
ATOM 1085 O O . GLU A 1 135 ? 3.644 -9.919 1.245 1.00 95.44 135 GLU A O 1
ATOM 1090 N N . LEU A 1 136 ? 5.672 -9.300 0.491 1.00 96.62 136 LEU A N 1
ATOM 1091 C CA . LEU A 1 136 ? 5.623 -7.966 1.093 1.00 96.62 136 LEU A CA 1
ATOM 1092 C C . LEU A 1 136 ? 4.555 -7.081 0.435 1.00 96.62 136 LEU A C 1
ATOM 1094 O O . LEU A 1 136 ? 3.860 -6.349 1.134 1.00 96.62 136 LEU A O 1
ATOM 1098 N N . LYS A 1 137 ? 4.405 -7.140 -0.895 1.00 97.00 137 LYS A N 1
ATOM 1099 C CA . LYS A 1 137 ? 3.343 -6.410 -1.607 1.00 97.00 137 LYS A CA 1
ATOM 1100 C C . LYS A 1 137 ? 1.959 -6.873 -1.180 1.00 97.00 137 LYS A C 1
ATOM 1102 O O . LYS A 1 137 ? 1.117 -6.030 -0.903 1.00 97.00 137 LYS A O 1
ATOM 1107 N N . ASP A 1 138 ? 1.753 -8.180 -1.082 1.00 97.25 138 ASP A N 1
ATOM 1108 C CA . ASP A 1 138 ? 0.482 -8.753 -0.642 1.00 97.25 138 ASP A CA 1
ATOM 1109 C C . ASP A 1 138 ? 0.145 -8.283 0.781 1.00 97.25 138 ASP A C 1
ATOM 1111 O O . ASP A 1 138 ? -0.967 -7.836 1.040 1.00 97.25 138 ASP A O 1
ATOM 1115 N N . ALA A 1 139 ? 1.125 -8.274 1.693 1.00 97.38 139 ALA A N 1
ATOM 1116 C CA . ALA A 1 139 ? 0.931 -7.743 3.043 1.00 97.38 139 ALA A CA 1
ATOM 1117 C C . ALA A 1 139 ? 0.644 -6.228 3.071 1.00 97.38 139 ALA A C 1
ATOM 1119 O O . ALA A 1 139 ? -0.080 -5.763 3.951 1.00 97.38 139 ALA A O 1
ATOM 1120 N N . VAL A 1 140 ? 1.205 -5.452 2.135 1.00 97.88 140 VAL A N 1
ATOM 1121 C CA . VAL A 1 140 ? 0.888 -4.023 1.976 1.00 97.88 140 VAL A CA 1
ATOM 1122 C C . VAL A 1 140 ? -0.549 -3.835 1.497 1.00 97.88 140 VAL A C 1
ATOM 1124 O O . VAL A 1 140 ? -1.244 -2.999 2.066 1.00 97.88 140 VAL A O 1
ATOM 1127 N N . TYR A 1 141 ? -1.011 -4.624 0.524 1.00 97.69 141 TYR A N 1
ATOM 1128 C CA . TYR A 1 141 ? -2.401 -4.570 0.062 1.00 97.69 141 TYR A CA 1
ATOM 1129 C C . TYR A 1 141 ? -3.383 -4.926 1.180 1.00 97.69 141 TYR A C 1
ATOM 1131 O O . TYR A 1 141 ? -4.302 -4.158 1.439 1.00 97.69 141 TYR A O 1
ATOM 1139 N N . ASP A 1 142 ? -3.124 -6.002 1.931 1.00 96.94 142 ASP A N 1
ATOM 1140 C CA . ASP A 1 142 ? -3.960 -6.379 3.081 1.00 96.94 142 ASP A CA 1
ATOM 1141 C C . ASP A 1 142 ? -4.056 -5.249 4.128 1.00 96.94 142 ASP A C 1
ATOM 1143 O O . ASP A 1 142 ? -5.080 -5.068 4.791 1.00 96.94 142 ASP A O 1
ATOM 1147 N N . ALA A 1 143 ? -2.969 -4.493 4.313 1.00 96.88 143 ALA A N 1
ATOM 1148 C CA . ALA A 1 143 ? -2.924 -3.368 5.240 1.00 96.88 143 ALA A CA 1
ATOM 1149 C C . ALA A 1 143 ? -3.722 -2.159 4.738 1.00 96.88 143 ALA A C 1
ATOM 1151 O O . ALA A 1 143 ? -4.396 -1.510 5.536 1.00 96.88 143 ALA A O 1
ATOM 1152 N N . GLU A 1 144 ? -3.622 -1.848 3.445 1.00 96.19 144 GLU A N 1
ATOM 1153 C CA . GLU A 1 144 ? -4.377 -0.774 2.793 1.00 96.19 144 GLU A CA 1
ATOM 1154 C C . GLU A 1 144 ? -5.880 -1.062 2.854 1.00 96.19 144 GLU A C 1
ATOM 1156 O O . GLU A 1 144 ? -6.630 -0.216 3.338 1.00 96.19 144 GLU A O 1
ATOM 1161 N N . ASP A 1 145 ? -6.291 -2.286 2.513 1.00 96.56 145 ASP A N 1
ATOM 1162 C CA . ASP A 1 145 ? -7.688 -2.727 2.588 1.00 96.56 145 ASP A CA 1
ATOM 1163 C C . ASP A 1 145 ? -8.252 -2.577 4.014 1.00 96.56 145 ASP A C 1
ATOM 1165 O O . ASP A 1 145 ? -9.355 -2.064 4.214 1.00 96.56 145 ASP A O 1
ATOM 1169 N N . LEU A 1 146 ? -7.475 -2.957 5.038 1.00 95.31 146 LEU A N 1
ATOM 1170 C CA . LEU A 1 146 ? -7.891 -2.787 6.433 1.00 95.31 146 LEU A CA 1
ATOM 1171 C C . LEU A 1 146 ? -8.043 -1.308 6.826 1.00 95.31 146 LEU A C 1
ATOM 1173 O O . LEU A 1 146 ? -8.949 -0.966 7.590 1.00 95.31 146 LEU A O 1
ATOM 1177 N N . LEU A 1 147 ? -7.138 -0.435 6.375 1.00 95.00 147 LEU A N 1
ATOM 1178 C CA . LEU A 1 147 ? -7.217 0.997 6.672 1.00 95.00 147 LEU A CA 1
ATOM 1179 C C . LEU A 1 147 ? -8.441 1.633 6.007 1.00 95.00 147 LEU A C 1
ATOM 1181 O O . LEU A 1 147 ? -9.141 2.412 6.658 1.00 95.00 147 LEU A O 1
ATOM 1185 N N . ASP A 1 148 ? -8.737 1.242 4.770 1.00 95.12 148 ASP A N 1
ATOM 1186 C CA . ASP A 1 148 ? -9.919 1.691 4.038 1.00 95.12 148 ASP A CA 1
ATOM 1187 C C . ASP A 1 148 ? -11.216 1.236 4.732 1.00 95.12 148 ASP A C 1
ATOM 1189 O O . ASP A 1 148 ? -12.143 2.036 4.897 1.00 95.12 148 ASP A O 1
ATOM 1193 N N . ASP A 1 149 ? -11.267 -0.003 5.232 1.00 92.06 149 ASP A N 1
ATOM 1194 C CA . ASP A 1 149 ? -12.393 -0.519 6.023 1.00 92.06 149 ASP A CA 1
ATOM 1195 C C . ASP A 1 149 ? -12.625 0.294 7.309 1.00 92.06 149 ASP A C 1
ATOM 1197 O O . ASP A 1 149 ? -13.770 0.598 7.672 1.00 92.06 149 ASP A O 1
ATOM 1201 N N . ILE A 1 150 ? -11.547 0.665 8.008 1.00 89.31 150 ILE A N 1
ATOM 1202 C CA . ILE A 1 150 ? -11.616 1.500 9.216 1.00 89.31 150 ILE A CA 1
ATOM 1203 C C . ILE A 1 150 ? -12.142 2.896 8.863 1.00 89.31 150 ILE A C 1
ATOM 1205 O O . ILE A 1 150 ? -13.050 3.401 9.530 1.00 89.31 150 ILE A O 1
ATOM 1209 N N . ASP A 1 151 ? -11.613 3.516 7.809 1.00 90.88 151 ASP A N 1
ATOM 1210 C CA . ASP A 1 151 ? -12.028 4.852 7.378 1.00 90.88 151 ASP A CA 1
ATOM 1211 C C . ASP A 1 151 ? -13.488 4.876 6.916 1.00 90.88 151 ASP A C 1
ATOM 1213 O O . ASP A 1 151 ? -14.236 5.806 7.245 1.00 90.88 151 ASP A O 1
ATOM 1217 N N . TYR A 1 152 ? -13.933 3.823 6.230 1.00 89.38 152 TYR A N 1
ATOM 1218 C CA . TYR A 1 152 ? -15.328 3.641 5.850 1.00 89.38 152 TYR A CA 1
ATOM 1219 C C . TYR A 1 152 ? -16.253 3.579 7.075 1.00 89.38 152 TYR A C 1
ATOM 1221 O O . TYR A 1 152 ? -17.288 4.255 7.120 1.00 89.38 152 TYR A O 1
ATOM 1229 N N . GLN A 1 153 ? -15.878 2.821 8.108 1.00 84.62 153 GLN A N 1
ATOM 1230 C CA . GLN A 1 153 ? -16.654 2.714 9.349 1.00 84.62 153 GLN A CA 1
ATOM 1231 C C . GLN A 1 153 ? -16.722 4.043 10.110 1.00 84.62 153 GLN A C 1
ATOM 1233 O O . GLN A 1 153 ? -17.791 4.427 10.599 1.00 84.62 153 GLN A O 1
ATOM 1238 N N . ASP A 1 154 ? -15.608 4.770 10.179 1.00 85.12 154 ASP A N 1
ATOM 1239 C CA . ASP A 1 154 ? -15.540 6.092 10.805 1.00 85.12 154 ASP A CA 1
ATOM 1240 C C . ASP A 1 154 ? -16.460 7.100 10.096 1.00 85.12 154 ASP A C 1
ATOM 1242 O O . ASP A 1 154 ? -17.116 7.929 10.739 1.00 85.12 154 ASP A O 1
ATOM 1246 N N . GLN A 1 155 ? -16.561 7.021 8.766 1.00 84.69 155 GLN A N 1
ATOM 1247 C CA . GLN A 1 155 ? -17.504 7.825 7.988 1.00 84.69 155 GLN A CA 1
ATOM 1248 C C . GLN A 1 155 ? -18.961 7.420 8.241 1.00 84.69 155 GLN A C 1
ATOM 1250 O O . GLN A 1 155 ? -19.804 8.294 8.464 1.00 84.69 155 GLN A O 1
ATOM 1255 N N . GLN A 1 156 ? -19.268 6.120 8.271 1.00 81.88 156 GLN A N 1
ATOM 1256 C CA . GLN A 1 156 ? -20.624 5.642 8.552 1.00 81.88 156 GLN A CA 1
ATOM 1257 C C . GLN A 1 156 ? -21.144 6.124 9.913 1.00 81.88 156 GLN A C 1
ATOM 1259 O O . GLN A 1 156 ? -22.297 6.552 10.013 1.00 81.88 156 GLN A O 1
ATOM 1264 N N . GLN A 1 157 ? -20.305 6.116 10.952 1.00 75.50 157 GLN A N 1
ATOM 1265 C CA . GLN A 1 157 ? -20.691 6.605 12.280 1.00 75.50 157 GLN A CA 1
ATOM 1266 C C . GLN A 1 157 ? -21.061 8.089 12.268 1.00 75.50 157 GLN A C 1
ATOM 1268 O O . GLN A 1 157 ? -22.053 8.483 12.882 1.00 75.50 157 GLN A O 1
ATOM 1273 N N . LYS A 1 158 ? -20.301 8.919 11.540 1.00 77.62 158 LYS A N 1
ATOM 1274 C CA . LYS A 1 158 ? -20.586 10.357 11.411 1.00 77.62 158 LYS A CA 1
ATOM 1275 C C . LYS A 1 158 ? -21.946 10.601 10.757 1.00 77.62 158 LYS A C 1
ATOM 1277 O O . LYS A 1 158 ? -22.684 11.470 11.212 1.00 77.62 158 LYS A O 1
ATOM 1282 N N . ILE A 1 159 ? -22.295 9.809 9.743 1.00 78.81 159 ILE A N 1
ATOM 1283 C CA . ILE A 1 159 ? -23.595 9.890 9.061 1.00 78.81 159 ILE A CA 1
ATOM 1284 C C . ILE A 1 159 ? -24.724 9.434 9.999 1.00 78.81 159 ILE A C 1
ATOM 1286 O O . ILE A 1 159 ? -25.736 10.117 10.136 1.00 78.81 159 ILE A O 1
ATOM 1290 N N . GLN A 1 160 ? -24.555 8.314 10.706 1.00 71.75 160 GLN A N 1
ATOM 1291 C CA . GLN A 1 160 ? -25.580 7.794 11.622 1.00 71.75 160 GLN A CA 1
ATOM 1292 C C . GLN A 1 160 ? -25.832 8.717 12.824 1.00 71.75 160 GLN A C 1
ATOM 1294 O O . GLN A 1 160 ? -26.980 8.867 13.255 1.00 71.75 160 GLN A O 1
ATOM 1299 N N . ALA A 1 161 ? -24.788 9.377 13.335 1.00 68.50 161 ALA A N 1
ATOM 1300 C CA . ALA A 1 161 ? -24.889 10.350 14.421 1.00 68.50 161 ALA A CA 1
ATOM 1301 C C . ALA A 1 161 ? -25.712 11.594 14.035 1.00 68.50 161 ALA A C 1
ATOM 1303 O O . ALA A 1 161 ? -26.343 12.201 14.895 1.00 68.50 161 ALA A O 1
ATOM 1304 N N . GLN A 1 162 ? -25.752 11.955 12.748 1.00 68.31 162 GLN A N 1
ATOM 1305 C CA . GLN A 1 162 ? -26.568 13.069 12.249 1.00 68.31 162 GLN A CA 1
ATOM 1306 C C . GLN A 1 162 ? -28.058 12.716 12.127 1.00 68.31 162 GLN A C 1
ATOM 1308 O O . GLN A 1 162 ? -28.900 13.611 12.132 1.00 68.31 162 GLN A O 1
ATOM 1313 N N . HIS A 1 163 ? -28.396 11.426 12.040 1.00 65.12 163 HIS A N 1
ATOM 1314 C CA . HIS A 1 163 ? -29.746 10.962 11.714 1.00 65.12 163 HIS A CA 1
ATOM 1315 C C . HIS A 1 163 ? -30.538 10.360 12.892 1.00 65.12 163 HIS A C 1
ATOM 1317 O O . HIS A 1 163 ? -31.714 10.046 12.711 1.00 65.12 163 HIS A O 1
ATOM 1323 N N . SER A 1 164 ? -29.960 10.185 14.090 1.00 58.72 164 SER A N 1
ATOM 1324 C CA . SER A 1 164 ? -30.578 9.362 15.151 1.00 58.72 164 SER A CA 1
ATOM 1325 C C . SER A 1 164 ? -30.718 10.028 16.537 1.00 58.72 164 SER A C 1
ATOM 1327 O O . SER A 1 164 ? -29.852 10.758 17.011 1.00 58.72 164 SER A O 1
ATOM 1329 N N . GLN A 1 165 ? -31.854 9.757 17.206 1.00 56.28 165 GLN A N 1
ATOM 1330 C CA . GLN A 1 165 ? -32.186 10.197 18.573 1.00 56.28 165 GLN A CA 1
ATOM 1331 C C . GLN A 1 165 ? -31.275 9.532 19.628 1.00 56.28 165 GLN A C 1
ATOM 1333 O O . GLN A 1 165 ? -31.192 8.308 19.732 1.00 56.28 165 GLN A O 1
ATOM 1338 N N . ALA A 1 166 ? -30.649 10.366 20.461 1.00 56.44 166 ALA A N 1
ATOM 1339 C CA . ALA A 1 166 ? -29.455 10.085 21.264 1.00 56.44 166 ALA A CA 1
ATOM 1340 C C . ALA A 1 166 ? -29.547 9.038 22.405 1.00 56.44 166 ALA A C 1
ATOM 1342 O O . ALA A 1 166 ? -28.523 8.729 23.007 1.00 56.44 166 ALA A O 1
ATOM 1343 N N . SER A 1 167 ? -30.713 8.473 22.751 1.00 49.50 167 SER A N 1
ATOM 1344 C CA . SER A 1 167 ? -30.864 7.719 24.017 1.00 49.50 167 SER A CA 1
ATOM 1345 C C . SER A 1 167 ? -30.862 6.186 23.912 1.00 49.50 167 SER A C 1
ATOM 1347 O O . SER A 1 167 ? -30.598 5.522 24.911 1.00 49.50 167 SER A O 1
ATOM 1349 N N . LYS A 1 168 ? -31.091 5.588 22.732 1.00 47.09 168 LYS A N 1
ATOM 1350 C CA . LYS A 1 168 ? -31.097 4.112 22.558 1.00 47.09 168 LYS A CA 1
ATOM 1351 C C . LYS A 1 168 ? -29.736 3.512 22.172 1.00 47.09 168 LYS A C 1
ATOM 1353 O O . LYS A 1 168 ? -29.598 2.294 22.107 1.00 47.09 168 LYS A O 1
ATOM 1358 N N . LEU A 1 169 ? -28.731 4.353 21.924 1.00 50.88 169 LEU A N 1
ATOM 1359 C CA . LEU A 1 169 ? -27.489 3.966 21.245 1.00 50.88 169 LEU A CA 1
ATOM 1360 C C . LEU A 1 169 ? -26.306 3.686 22.177 1.00 50.88 169 LEU A C 1
ATOM 1362 O O . LEU A 1 169 ? -25.355 3.038 21.753 1.00 50.88 169 LEU A O 1
ATOM 1366 N N . LEU A 1 170 ? -26.338 4.121 23.438 1.00 51.69 170 LEU A N 1
ATOM 1367 C CA . LEU A 1 170 ? -25.127 4.116 24.264 1.00 51.69 170 LEU A CA 1
ATOM 1368 C C . LEU A 1 170 ? -24.667 2.702 24.640 1.00 51.69 170 LEU A C 1
ATOM 1370 O O . LEU A 1 170 ? -23.506 2.381 24.450 1.00 51.69 170 LEU A O 1
ATOM 1374 N N . HIS A 1 171 ? -25.540 1.801 25.095 1.00 48.78 171 HIS A N 1
ATOM 1375 C CA . HIS A 1 171 ? -25.026 0.524 25.608 1.00 48.78 171 HIS A CA 1
ATOM 1376 C C . HIS A 1 171 ? -24.772 -0.543 24.527 1.00 48.78 171 HIS A C 1
ATOM 1378 O O . HIS A 1 171 ? -23.816 -1.311 24.643 1.00 48.78 171 HIS A O 1
ATOM 1384 N N . ASN A 1 172 ? -25.591 -0.578 23.468 1.00 54.25 172 ASN A N 1
ATOM 1385 C CA . ASN A 1 172 ? -25.456 -1.569 22.394 1.00 54.25 172 ASN A CA 1
ATOM 1386 C C . ASN A 1 172 ? -24.428 -1.143 21.329 1.00 54.25 172 ASN A C 1
ATOM 1388 O O . ASN A 1 172 ? -23.727 -1.998 20.793 1.00 54.25 172 ASN A O 1
ATOM 1392 N N . SER A 1 173 ? -24.270 0.165 21.065 1.00 66.19 173 SER A N 1
ATOM 1393 C CA . SER A 1 173 ? -23.238 0.627 20.123 1.00 66.19 173 SER A CA 1
ATOM 1394 C C . SER A 1 173 ? -21.833 0.583 20.726 1.00 66.19 173 SER A C 1
ATOM 1396 O O . SER A 1 173 ? -20.900 0.248 20.010 1.00 66.19 173 SER A O 1
ATOM 1398 N N . LEU A 1 174 ? -21.661 0.796 22.038 1.00 68.69 174 LEU A N 1
ATOM 1399 C CA . LEU A 1 174 ? -20.334 0.734 22.666 1.00 68.69 174 LEU A CA 1
ATOM 1400 C C . LEU A 1 174 ? -19.726 -0.672 22.638 1.00 68.69 174 LEU A C 1
ATOM 1402 O O . LEU A 1 174 ? -18.543 -0.830 22.344 1.00 68.69 174 LEU A O 1
ATOM 1406 N N . ASN A 1 175 ? -20.526 -1.708 22.908 1.00 75.75 175 ASN A N 1
ATOM 1407 C CA . ASN A 1 175 ? -20.055 -3.092 22.816 1.00 75.75 175 ASN A CA 1
ATOM 1408 C C . ASN A 1 175 ? -19.743 -3.483 21.365 1.00 75.75 175 ASN A C 1
ATOM 1410 O O . ASN A 1 175 ? -18.741 -4.151 21.116 1.00 75.75 175 ASN A O 1
ATOM 1414 N N . TYR A 1 176 ? -20.557 -3.022 20.412 1.00 79.31 176 TYR A N 1
ATOM 1415 C CA . TYR A 1 176 ? -20.292 -3.189 18.985 1.00 79.31 176 TYR A CA 1
ATOM 1416 C C . TYR A 1 176 ? -18.974 -2.518 18.570 1.00 79.31 176 TYR A C 1
ATOM 1418 O O . TYR A 1 176 ? -18.105 -3.186 18.017 1.00 79.31 176 TYR A O 1
ATOM 1426 N N . LEU A 1 177 ? -18.776 -1.243 18.921 1.00 77.62 177 LEU A N 1
ATOM 1427 C CA . LEU A 1 177 ? -17.551 -0.482 18.650 1.00 77.62 177 LEU A CA 1
ATOM 1428 C C . LEU A 1 177 ? -16.319 -1.140 19.268 1.00 77.62 177 LEU A C 1
ATOM 1430 O O . LEU A 1 177 ? -15.286 -1.266 18.619 1.00 77.62 177 LEU A O 1
ATOM 1434 N N . ARG A 1 178 ? -16.427 -1.604 20.515 1.00 83.00 178 ARG A N 1
ATOM 1435 C CA . ARG A 1 178 ? -15.340 -2.311 21.194 1.00 83.00 178 ARG A CA 1
ATOM 1436 C C . ARG A 1 178 ? -14.988 -3.616 20.478 1.00 83.00 178 ARG A C 1
ATOM 1438 O O . ARG A 1 178 ? -13.809 -3.885 20.282 1.00 83.00 178 ARG A O 1
ATOM 1445 N N . ASN A 1 179 ? -15.977 -4.408 20.066 1.00 85.19 179 ASN A N 1
ATOM 1446 C CA . ASN A 1 179 ? -15.738 -5.652 19.329 1.00 85.19 179 ASN A CA 1
ATOM 1447 C C . ASN A 1 179 ? -15.121 -5.392 17.950 1.00 85.19 179 ASN A C 1
ATOM 1449 O O . ASN A 1 179 ? -14.188 -6.091 17.563 1.00 85.19 179 ASN A O 1
ATOM 1453 N N . LEU A 1 180 ? -15.601 -4.362 17.255 1.00 85.88 180 LEU A N 1
ATOM 1454 C CA . LEU A 1 180 ? -15.093 -3.912 15.963 1.00 85.88 180 LEU A CA 1
ATOM 1455 C C . LEU A 1 180 ? -13.622 -3.488 16.059 1.00 85.88 180 LEU A C 1
ATOM 1457 O O . LEU A 1 180 ? -12.778 -4.050 15.366 1.00 85.88 180 LEU A O 1
ATOM 1461 N N . MET A 1 181 ? -13.300 -2.581 16.990 1.00 86.38 181 MET A N 1
ATOM 1462 C CA . MET A 1 181 ? -11.924 -2.137 17.236 1.00 86.38 181 MET A CA 1
ATOM 1463 C C . MET A 1 181 ? -11.025 -3.291 17.674 1.00 86.38 181 MET A C 1
ATOM 1465 O O . MET A 1 181 ? -9.892 -3.383 17.223 1.00 86.38 181 MET A O 1
ATOM 1469 N N . ASN A 1 182 ? -11.510 -4.204 18.520 1.00 88.44 182 ASN A N 1
ATOM 1470 C CA . ASN A 1 182 ? -10.731 -5.374 18.929 1.00 88.44 182 ASN A CA 1
ATOM 1471 C C . ASN A 1 182 ? -10.454 -6.320 17.750 1.00 88.44 182 ASN A C 1
ATOM 1473 O O . ASN A 1 182 ? -9.361 -6.883 17.662 1.00 88.44 182 ASN A O 1
ATOM 1477 N N . GLY A 1 183 ? -11.430 -6.493 16.853 1.00 89.69 183 GLY A N 1
ATOM 1478 C CA . GLY A 1 183 ? -11.282 -7.251 15.613 1.00 89.69 183 GLY A CA 1
ATOM 1479 C C . GLY A 1 183 ? -10.229 -6.627 14.702 1.00 89.69 183 GLY A C 1
ATOM 1480 O O . GLY A 1 183 ? -9.251 -7.292 14.364 1.00 89.69 183 GLY A O 1
ATOM 1481 N N . ALA A 1 184 ? -10.372 -5.333 14.408 1.00 90.88 184 ALA A N 1
ATOM 1482 C CA . ALA A 1 184 ? -9.423 -4.568 13.604 1.00 90.88 184 ALA A CA 1
ATOM 1483 C C . ALA A 1 184 ? -8.019 -4.511 14.241 1.00 90.88 184 ALA A C 1
ATOM 1485 O O . ALA A 1 184 ? -7.016 -4.669 13.559 1.00 90.88 184 ALA A O 1
ATOM 1486 N N . ALA A 1 185 ? -7.907 -4.385 15.565 1.00 91.44 185 ALA A N 1
ATOM 1487 C CA . ALA A 1 185 ? -6.621 -4.413 16.269 1.00 91.44 185 ALA A CA 1
ATOM 1488 C C . ALA A 1 185 ? -5.944 -5.791 16.200 1.00 91.44 185 ALA A C 1
ATOM 1490 O O . ALA A 1 185 ? -4.718 -5.915 16.277 1.00 91.44 185 ALA A O 1
ATOM 1491 N N . LYS A 1 186 ? -6.728 -6.870 16.108 1.00 92.06 186 LYS A N 1
ATOM 1492 C CA . LYS A 1 186 ? -6.192 -8.220 15.919 1.00 92.06 186 LYS A CA 1
ATOM 1493 C C . LYS A 1 186 ? -5.667 -8.394 14.494 1.00 92.06 186 LYS A C 1
ATOM 1495 O O . LYS A 1 186 ? -4.539 -8.855 14.343 1.00 92.06 186 LYS A O 1
ATOM 1500 N N . THR A 1 187 ? -6.449 -8.014 13.483 1.00 93.81 187 THR A N 1
ATOM 1501 C CA . THR A 1 187 ? -6.030 -8.097 12.073 1.00 93.81 187 THR A CA 1
ATOM 1502 C C . THR A 1 187 ? -4.819 -7.209 11.808 1.00 93.81 187 THR A C 1
ATOM 1504 O O . THR A 1 187 ? -3.839 -7.676 11.234 1.00 93.81 187 THR A O 1
ATOM 1507 N N . MET A 1 188 ? -4.819 -5.987 12.343 1.00 93.88 188 MET A N 1
ATOM 1508 C CA . MET A 1 188 ? -3.697 -5.053 12.283 1.00 93.88 188 MET A CA 1
ATOM 1509 C C . MET A 1 188 ? -2.412 -5.661 12.844 1.00 93.88 188 MET A C 1
ATOM 1511 O O . MET A 1 188 ? -1.378 -5.597 12.190 1.00 93.88 188 MET A O 1
ATOM 1515 N N . ARG A 1 189 ? -2.464 -6.326 14.007 1.00 93.19 189 ARG A N 1
ATOM 1516 C CA . ARG A 1 189 ? -1.294 -7.025 14.569 1.00 93.19 189 ARG A CA 1
ATOM 1517 C C . ARG A 1 189 ? -0.783 -8.145 13.668 1.00 93.19 189 ARG A C 1
ATOM 1519 O O . ARG A 1 189 ? 0.426 -8.298 13.523 1.00 93.19 189 ARG A O 1
ATOM 1526 N N . THR A 1 190 ? -1.682 -8.918 13.062 1.00 95.19 190 THR A N 1
ATOM 1527 C CA . THR A 1 190 ? -1.303 -9.977 12.116 1.00 95.19 190 THR A CA 1
ATOM 1528 C C . THR A 1 190 ? -0.612 -9.404 10.881 1.00 95.19 190 THR A C 1
ATOM 1530 O O . THR A 1 190 ? 0.442 -9.898 10.488 1.00 95.19 190 THR A O 1
ATOM 1533 N N . ILE A 1 191 ? -1.174 -8.347 10.298 1.00 95.81 191 ILE A N 1
ATOM 1534 C CA . ILE A 1 191 ? -0.623 -7.678 9.117 1.00 95.81 191 ILE A CA 1
ATOM 1535 C C . ILE A 1 191 ? 0.715 -7.016 9.445 1.00 95.81 191 ILE A C 1
ATOM 1537 O O . ILE A 1 191 ? 1.680 -7.210 8.714 1.00 95.81 191 ILE A O 1
ATOM 1541 N N . HIS A 1 192 ? 0.813 -6.311 10.572 1.00 94.50 192 HIS A N 1
ATOM 1542 C CA . HIS A 1 192 ? 2.057 -5.683 11.012 1.00 94.50 192 HIS A CA 1
ATOM 1543 C C . HIS A 1 192 ? 3.175 -6.720 11.182 1.00 94.50 192 HIS A C 1
ATOM 1545 O O . HIS A 1 192 ? 4.282 -6.516 10.695 1.00 94.50 192 HIS A O 1
ATOM 1551 N N . GLY A 1 193 ? 2.873 -7.875 11.787 1.00 94.38 193 GLY A N 1
ATOM 1552 C CA . GLY A 1 193 ? 3.829 -8.978 11.891 1.00 94.38 193 GLY A CA 1
ATOM 1553 C C . GLY A 1 193 ? 4.270 -9.520 10.526 1.00 94.38 193 GLY A C 1
ATOM 1554 O O . GLY A 1 193 ? 5.450 -9.810 10.334 1.00 94.38 193 GLY A O 1
ATOM 1555 N N . ARG A 1 194 ? 3.355 -9.618 9.552 1.00 96.12 194 ARG A N 1
ATOM 1556 C CA . ARG A 1 194 ? 3.690 -10.018 8.173 1.00 96.12 194 ARG A CA 1
ATOM 1557 C C . ARG A 1 194 ? 4.550 -8.978 7.457 1.00 96.12 194 ARG A C 1
ATOM 1559 O O . ARG A 1 194 ? 5.518 -9.359 6.810 1.00 96.12 194 ARG A O 1
ATOM 1566 N N . LEU A 1 195 ? 4.239 -7.690 7.590 1.00 95.75 195 LEU A N 1
ATOM 1567 C CA . LEU A 1 195 ? 5.032 -6.599 7.015 1.00 95.75 195 LEU A CA 1
ATOM 1568 C C . LEU A 1 195 ? 6.454 -6.576 7.581 1.00 95.75 195 LEU A C 1
ATOM 1570 O O . LEU A 1 195 ? 7.407 -6.458 6.817 1.00 95.75 195 LEU A O 1
ATOM 1574 N N . ASP A 1 196 ? 6.604 -6.734 8.897 1.00 94.62 196 ASP A N 1
ATOM 1575 C CA . ASP A 1 196 ? 7.917 -6.727 9.547 1.00 94.62 196 ASP A CA 1
ATOM 1576 C C . ASP A 1 196 ? 8.757 -7.944 9.144 1.00 94.62 196 ASP A C 1
ATOM 1578 O O . ASP A 1 196 ? 9.938 -7.805 8.835 1.00 94.62 196 ASP A O 1
ATOM 1582 N N . THR A 1 197 ? 8.152 -9.137 9.117 1.00 95.25 197 THR A N 1
ATOM 1583 C CA . THR A 1 197 ? 8.851 -10.383 8.749 1.00 95.25 197 THR A CA 1
ATOM 1584 C C . THR A 1 197 ? 9.277 -10.376 7.285 1.00 95.25 197 THR A C 1
ATOM 1586 O O . THR A 1 197 ? 10.468 -10.461 6.996 1.00 95.25 197 THR A O 1
ATOM 1589 N N . THR A 1 198 ? 8.336 -10.169 6.362 1.00 94.50 198 THR A N 1
ATOM 1590 C CA . THR A 1 198 ? 8.633 -10.118 4.919 1.00 94.50 198 THR A CA 1
ATOM 1591 C C . THR A 1 198 ? 9.544 -8.942 4.559 1.00 94.50 198 THR A C 1
ATOM 1593 O O . THR A 1 198 ? 10.424 -9.070 3.706 1.00 94.50 198 THR A O 1
ATOM 1596 N N . GLY A 1 199 ? 9.394 -7.802 5.241 1.00 94.06 199 GLY A N 1
ATOM 1597 C CA . GLY A 1 199 ? 10.265 -6.642 5.089 1.00 94.06 199 GLY A CA 1
ATOM 1598 C C . GLY A 1 199 ? 11.698 -6.930 5.533 1.00 94.06 199 GLY A C 1
ATOM 1599 O O . GLY A 1 199 ? 12.639 -6.612 4.802 1.00 94.06 199 GLY A O 1
ATOM 1600 N N . ALA A 1 200 ? 11.881 -7.576 6.687 1.00 93.94 200 ALA A N 1
ATOM 1601 C CA . ALA A 1 200 ? 13.196 -7.980 7.179 1.00 93.94 200 ALA A CA 1
ATOM 1602 C C . ALA A 1 200 ? 13.852 -9.029 6.269 1.00 93.94 200 ALA A C 1
ATOM 1604 O O . ALA A 1 200 ? 15.034 -8.896 5.948 1.00 93.94 200 ALA A O 1
ATOM 1605 N N . ASP A 1 201 ? 13.089 -10.017 5.796 1.00 92.50 201 ASP A N 1
ATOM 1606 C CA . ASP A 1 201 ? 13.575 -11.051 4.878 1.00 92.50 201 ASP A CA 1
ATOM 1607 C C . ASP A 1 201 ? 14.040 -10.441 3.553 1.00 92.50 201 ASP A C 1
ATOM 1609 O O . ASP A 1 201 ? 15.156 -10.702 3.087 1.00 92.50 201 ASP A O 1
ATOM 1613 N N . LEU A 1 202 ? 13.225 -9.558 2.968 1.00 92.06 202 LEU A N 1
ATOM 1614 C CA . LEU A 1 202 ? 13.565 -8.856 1.735 1.00 92.06 202 LEU A CA 1
ATOM 1615 C C . LEU A 1 202 ? 14.789 -7.953 1.928 1.00 92.06 202 LEU A C 1
ATOM 1617 O O . LEU A 1 202 ? 15.704 -7.967 1.101 1.00 92.06 202 LEU A O 1
ATOM 1621 N N . GLN A 1 203 ? 14.845 -7.192 3.022 1.00 91.62 203 GLN A N 1
ATOM 1622 C CA . GLN A 1 203 ? 15.979 -6.323 3.330 1.00 91.62 203 GLN A CA 1
ATOM 1623 C C . GLN A 1 203 ? 17.268 -7.125 3.559 1.00 91.62 203 GLN A C 1
ATOM 1625 O O . GLN A 1 203 ? 18.329 -6.736 3.063 1.00 91.62 203 GLN A O 1
ATOM 1630 N N . GLY A 1 204 ? 17.179 -8.258 4.257 1.00 90.81 204 GLY A N 1
ATOM 1631 C CA . GLY A 1 204 ? 18.286 -9.180 4.479 1.00 90.81 204 GLY A CA 1
ATOM 1632 C C . GLY A 1 204 ? 18.808 -9.766 3.170 1.00 90.81 204 GLY A C 1
ATOM 1633 O O . GLY A 1 204 ? 20.015 -9.730 2.918 1.00 90.81 204 GLY A O 1
ATOM 1634 N N . LEU A 1 205 ? 17.909 -10.219 2.292 1.00 88.81 205 LEU A N 1
ATOM 1635 C CA . LEU A 1 205 ? 18.273 -10.754 0.982 1.00 88.81 205 LEU A CA 1
ATOM 1636 C C . LEU A 1 205 ? 18.921 -9.675 0.104 1.00 88.81 205 LEU A C 1
ATOM 1638 O O . LEU A 1 205 ? 19.980 -9.898 -0.475 1.00 88.81 205 LEU A O 1
ATOM 1642 N N . MET A 1 206 ? 18.367 -8.463 0.075 1.00 87.38 206 MET A N 1
ATOM 1643 C CA . MET A 1 206 ? 18.989 -7.329 -0.617 1.00 87.38 206 MET A CA 1
ATOM 1644 C C . MET A 1 206 ? 20.382 -6.985 -0.068 1.00 87.38 206 MET A C 1
ATOM 1646 O O . MET A 1 206 ? 21.269 -6.618 -0.843 1.00 87.38 206 MET A O 1
ATOM 1650 N N . GLY A 1 207 ? 20.585 -7.113 1.246 1.00 86.06 207 GLY A N 1
ATOM 1651 C CA . GLY A 1 207 ? 21.881 -6.932 1.898 1.00 86.06 207 GLY A CA 1
ATOM 1652 C C . GLY A 1 207 ? 22.908 -7.982 1.471 1.00 86.06 207 GLY A C 1
ATOM 1653 O O . GLY A 1 207 ? 24.020 -7.623 1.089 1.00 86.06 207 GLY A O 1
ATOM 1654 N N . GLN A 1 208 ? 22.524 -9.262 1.453 1.00 85.75 208 GLN A N 1
ATOM 1655 C CA . GLN A 1 208 ? 23.383 -10.371 1.005 1.00 85.75 208 GLN A CA 1
ATOM 1656 C C . GLN A 1 208 ? 23.799 -10.240 -0.463 1.00 85.75 208 GLN A C 1
ATOM 1658 O O . GLN A 1 208 ? 24.914 -10.600 -0.832 1.00 85.75 208 GLN A O 1
ATOM 1663 N N . LEU A 1 209 ? 22.913 -9.700 -1.301 1.00 81.06 209 LEU A N 1
ATOM 1664 C CA . LEU A 1 209 ? 23.173 -9.477 -2.724 1.00 81.06 209 LEU A CA 1
ATOM 1665 C C . LEU A 1 209 ? 23.999 -8.218 -3.004 1.00 81.06 209 LEU A C 1
ATOM 1667 O O . LEU A 1 209 ? 24.281 -7.914 -4.162 1.00 81.06 209 LEU A O 1
ATOM 1671 N N . GLY A 1 210 ? 24.383 -7.471 -1.965 1.00 73.06 210 GLY A N 1
ATOM 1672 C CA . GLY A 1 210 ? 25.147 -6.240 -2.126 1.00 73.06 210 GLY A CA 1
ATOM 1673 C C . GLY A 1 210 ? 24.356 -5.140 -2.835 1.00 73.06 210 GLY A C 1
ATOM 1674 O O . GLY A 1 210 ? 24.953 -4.218 -3.384 1.00 73.06 210 GLY A O 1
ATOM 1675 N N . PHE A 1 211 ? 23.017 -5.177 -2.808 1.00 70.56 211 PHE A N 1
ATOM 1676 C CA . PHE A 1 211 ? 22.149 -4.130 -3.374 1.00 70.56 211 PHE A CA 1
ATOM 1677 C C . PHE A 1 211 ? 22.069 -2.887 -2.464 1.00 70.56 211 PHE A C 1
ATOM 1679 O O . PHE A 1 211 ? 21.035 -2.212 -2.327 1.00 70.56 211 PHE A O 1
ATOM 1686 N N . CYS A 1 212 ? 23.194 -2.574 -1.817 1.00 55.59 212 CYS A N 1
ATOM 1687 C CA . CYS A 1 212 ? 23.359 -1.458 -0.912 1.00 55.59 212 CYS A CA 1
ATOM 1688 C C . CYS A 1 212 ? 24.076 -0.303 -1.610 1.00 55.59 212 CYS A C 1
ATOM 1690 O O . CYS A 1 212 ? 25.260 -0.393 -1.907 1.00 55.59 212 CYS A O 1
ATOM 1692 N N . GLY A 1 213 ? 23.350 0.793 -1.829 1.00 54.47 213 GLY A N 1
ATOM 1693 C CA . GLY A 1 213 ? 23.932 2.046 -2.296 1.00 54.47 213 GLY A CA 1
ATOM 1694 C C . GLY A 1 213 ? 23.910 2.194 -3.812 1.00 54.47 213 GLY A C 1
ATOM 1695 O O . GLY A 1 213 ? 24.438 1.370 -4.547 1.00 54.47 213 GLY A O 1
ATOM 1696 N N . ASP A 1 214 ? 23.241 3.261 -4.240 1.00 47.09 214 ASP A N 1
ATOM 1697 C CA . ASP A 1 214 ? 23.464 3.972 -5.495 1.00 47.09 214 ASP A CA 1
ATOM 1698 C C . ASP A 1 214 ? 23.845 3.091 -6.697 1.00 47.09 214 ASP A C 1
ATOM 1700 O O . ASP A 1 214 ? 24.909 3.216 -7.303 1.00 47.09 214 ASP A O 1
ATOM 1704 N N . CYS A 1 215 ? 22.920 2.228 -7.131 1.00 46.41 215 CYS A N 1
ATOM 1705 C CA . CYS A 1 215 ? 22.846 2.040 -8.570 1.00 46.41 215 CYS A CA 1
ATOM 1706 C C . CYS A 1 215 ? 22.376 3.374 -9.113 1.00 46.41 215 CYS A C 1
ATOM 1708 O O . CYS A 1 215 ? 21.171 3.637 -9.150 1.00 46.41 215 CYS A O 1
ATOM 1710 N N . SER A 1 216 ? 23.356 4.197 -9.499 1.00 50.03 216 SER A N 1
ATOM 1711 C CA . SER A 1 216 ? 23.232 5.143 -10.593 1.00 50.03 216 SER A CA 1
ATOM 1712 C C . SER A 1 216 ? 22.132 4.607 -11.497 1.00 50.03 216 SER A C 1
ATOM 1714 O O . SER A 1 216 ? 22.267 3.489 -12.014 1.00 50.03 216 SER A O 1
ATOM 1716 N N . MET A 1 217 ? 20.996 5.321 -11.540 1.00 47.00 217 MET A N 1
ATOM 1717 C CA . MET A 1 217 ? 19.940 5.112 -12.535 1.00 47.00 217 MET A CA 1
ATOM 1718 C C . MET A 1 217 ? 20.634 4.586 -13.780 1.00 47.00 217 MET A C 1
ATOM 1720 O O . MET A 1 217 ? 21.546 5.303 -14.193 1.00 47.00 217 MET A O 1
ATOM 1724 N N . PRO A 1 218 ? 20.335 3.374 -14.304 1.00 49.69 218 PRO A N 1
ATOM 1725 C CA . PRO A 1 218 ? 21.090 2.825 -15.426 1.00 49.69 218 PRO A CA 1
ATOM 1726 C C . PRO A 1 218 ? 21.162 3.938 -16.450 1.00 49.69 218 PRO A C 1
ATOM 1728 O O . PRO A 1 218 ? 20.102 4.362 -16.918 1.00 49.69 218 PRO A O 1
ATOM 1731 N N . ALA A 1 219 ? 22.369 4.507 -16.600 1.00 53.28 219 ALA A N 1
ATOM 1732 C CA . ALA A 1 219 ? 22.544 5.887 -17.040 1.00 53.28 219 ALA A CA 1
ATOM 1733 C C . ALA A 1 219 ? 21.625 6.092 -18.225 1.00 53.28 219 ALA A C 1
ATOM 1735 O O . ALA A 1 219 ? 21.780 5.325 -19.176 1.00 53.28 219 ALA A O 1
ATOM 1736 N N . ASN A 1 220 ? 20.621 6.982 -18.082 1.00 53.28 220 ASN A N 1
ATOM 1737 C CA . ASN A 1 220 ? 19.577 7.265 -19.076 1.00 53.28 220 ASN A CA 1
ATOM 1738 C C . ASN A 1 220 ? 20.086 6.832 -20.438 1.00 53.28 220 ASN A C 1
ATOM 1740 O O . ASN A 1 220 ? 21.003 7.505 -20.899 1.00 53.28 220 ASN A O 1
ATOM 1744 N N . ARG A 1 221 ? 19.635 5.680 -20.978 1.00 54.56 221 ARG A N 1
ATOM 1745 C CA . ARG A 1 221 ? 20.313 5.003 -22.101 1.00 54.56 221 ARG A CA 1
ATOM 1746 C C . ARG A 1 221 ? 20.689 6.051 -23.140 1.00 54.56 221 ARG A C 1
ATOM 1748 O O . ARG A 1 221 ? 19.818 6.525 -23.867 1.00 54.56 221 ARG A O 1
ATOM 1755 N N . GLN A 1 222 ? 21.958 6.454 -23.148 1.00 57.88 222 GLN A N 1
ATOM 1756 C CA . GLN A 1 222 ? 22.359 7.612 -23.926 1.00 57.88 222 GLN A CA 1
ATOM 1757 C C . GLN A 1 222 ? 22.390 7.152 -25.371 1.00 57.88 222 GLN A C 1
ATOM 1759 O O . GLN A 1 222 ? 23.106 6.220 -25.731 1.00 57.88 222 GLN A O 1
ATOM 1764 N N . THR A 1 223 ? 21.548 7.751 -26.198 1.00 63.81 223 THR A N 1
ATOM 1765 C CA . THR A 1 223 ? 21.568 7.496 -27.632 1.00 63.81 223 THR A CA 1
ATOM 1766 C C . THR A 1 223 ? 22.585 8.445 -28.247 1.00 63.81 223 THR A C 1
ATOM 1768 O O . THR A 1 223 ? 22.358 9.654 -28.274 1.00 63.81 223 THR A O 1
ATOM 1771 N N . SER A 1 224 ? 23.722 7.913 -28.698 1.00 67.19 224 SER A N 1
ATOM 1772 C CA . SER A 1 224 ? 24.753 8.683 -29.402 1.00 67.19 224 SER A CA 1
ATOM 1773 C C . SER A 1 224 ? 24.217 9.203 -30.729 1.00 67.19 224 SER A C 1
ATOM 1775 O O . SER A 1 224 ? 23.564 8.449 -31.439 1.00 67.19 224 SER A O 1
ATOM 1777 N N . SER A 1 225 ? 24.531 10.443 -31.106 1.00 64.88 225 SER A N 1
ATOM 1778 C CA . SER A 1 225 ? 24.144 11.037 -32.400 1.00 64.88 225 SER A CA 1
ATOM 1779 C C . SER A 1 225 ? 24.789 10.370 -33.625 1.00 64.88 225 SER A C 1
ATOM 1781 O O . SER A 1 225 ? 24.382 10.647 -34.753 1.00 64.88 225 SER A O 1
ATOM 1783 N N . LEU A 1 226 ? 25.778 9.496 -33.411 1.00 66.25 226 LEU A N 1
ATOM 1784 C CA . LEU A 1 226 ? 26.444 8.733 -34.458 1.00 66.25 226 LEU A CA 1
ATOM 1785 C C . LEU A 1 226 ? 25.560 7.563 -34.905 1.00 66.25 226 LEU A C 1
ATOM 1787 O O . LEU A 1 226 ? 25.324 6.627 -34.142 1.00 66.25 226 LEU A O 1
ATOM 1791 N N . VAL A 1 227 ? 25.098 7.627 -36.152 1.00 66.50 227 VAL A N 1
ATOM 1792 C CA . VAL A 1 227 ? 24.366 6.554 -36.831 1.00 66.50 227 VAL A CA 1
ATOM 1793 C C . VAL A 1 227 ? 25.072 6.247 -38.134 1.00 66.50 227 VAL A C 1
ATOM 1795 O O . VAL A 1 227 ? 25.311 7.149 -38.937 1.00 66.50 227 VAL A O 1
ATOM 1798 N N . ASP A 1 228 ? 25.362 4.971 -38.356 1.00 73.56 228 ASP A N 1
ATOM 1799 C CA . ASP A 1 228 ? 25.776 4.493 -39.665 1.00 73.56 228 ASP A CA 1
ATOM 1800 C C . ASP A 1 228 ? 24.555 4.447 -40.596 1.00 73.56 228 ASP A C 1
ATOM 1802 O O . ASP A 1 228 ? 23.655 3.616 -40.443 1.00 73.56 228 ASP A O 1
ATOM 1806 N N . LYS A 1 229 ? 24.503 5.386 -41.548 1.00 66.94 229 LYS A N 1
ATOM 1807 C CA . LYS A 1 229 ? 23.405 5.504 -42.519 1.00 66.94 229 LYS A CA 1
ATOM 1808 C C . LYS A 1 229 ? 23.311 4.279 -43.439 1.00 66.94 229 LYS A C 1
ATOM 1810 O O . LYS A 1 229 ? 22.244 4.042 -43.992 1.00 66.94 229 LYS A O 1
ATOM 1815 N N . SER A 1 230 ? 24.383 3.493 -43.582 1.00 66.25 230 SER A N 1
ATOM 1816 C CA . SER A 1 230 ? 24.423 2.330 -44.481 1.00 66.25 230 SER A CA 1
ATOM 1817 C C . SER A 1 230 ? 23.588 1.133 -44.000 1.00 66.25 230 SER A C 1
ATOM 1819 O O . SER A 1 230 ? 23.283 0.234 -44.782 1.00 66.25 230 SER A O 1
ATOM 1821 N N . ILE A 1 231 ? 23.178 1.123 -42.727 1.00 74.44 231 ILE A N 1
ATOM 1822 C CA . ILE A 1 231 ? 22.456 0.004 -42.096 1.00 74.44 231 ILE A CA 1
ATOM 1823 C C . ILE A 1 231 ? 20.940 0.280 -42.015 1.00 74.44 231 ILE A C 1
ATOM 1825 O O . ILE A 1 231 ? 20.156 -0.592 -41.641 1.00 74.44 231 ILE A O 1
ATOM 1829 N N . VAL A 1 232 ? 20.489 1.486 -42.378 1.00 81.56 232 VAL A N 1
ATOM 1830 C CA . VAL A 1 232 ? 19.088 1.896 -42.220 1.00 81.56 232 VAL A CA 1
ATOM 1831 C C . VAL A 1 232 ? 18.350 1.836 -43.553 1.00 81.56 232 VAL A C 1
ATOM 1833 O O . VAL A 1 232 ? 18.635 2.597 -44.471 1.00 81.56 232 VAL A O 1
ATOM 1836 N N . TYR A 1 233 ? 17.353 0.956 -43.634 1.00 81.00 233 TYR A N 1
ATOM 1837 C CA . TYR A 1 233 ? 16.557 0.714 -44.838 1.00 81.00 233 TYR A CA 1
ATOM 1838 C C . TYR A 1 233 ? 15.074 1.017 -44.596 1.00 81.00 233 TYR A C 1
ATOM 1840 O O . TYR A 1 233 ? 14.588 0.950 -43.468 1.00 81.00 233 TYR A O 1
ATOM 1848 N N . GLY A 1 234 ? 14.343 1.351 -45.664 1.00 83.31 234 GLY A N 1
ATOM 1849 C CA . GLY A 1 234 ? 12.878 1.478 -45.643 1.00 83.31 234 GLY A CA 1
ATOM 1850 C C . GLY A 1 234 ? 12.311 2.728 -44.959 1.00 83.31 234 GLY A C 1
ATOM 1851 O O . GLY A 1 234 ? 11.100 2.890 -44.951 1.00 83.31 234 GLY A O 1
ATOM 1852 N N . ARG A 1 235 ? 13.155 3.624 -44.426 1.00 85.00 235 ARG A N 1
ATOM 1853 C CA . ARG A 1 235 ? 12.746 4.852 -43.705 1.00 85.00 235 ARG A CA 1
ATOM 1854 C C . ARG A 1 235 ? 12.778 6.134 -44.552 1.00 85.00 235 ARG A C 1
ATOM 1856 O O . ARG A 1 235 ? 12.707 7.243 -44.021 1.00 85.00 235 ARG A O 1
ATOM 1863 N N . ASN A 1 236 ? 12.928 5.994 -45.868 1.00 86.19 236 ASN A N 1
ATOM 1864 C CA . ASN A 1 236 ? 13.106 7.123 -46.784 1.00 86.19 236 ASN A CA 1
ATOM 1865 C C . ASN A 1 236 ? 11.836 7.980 -46.889 1.00 86.19 236 ASN A C 1
ATOM 1867 O O . ASN A 1 236 ? 11.915 9.205 -46.955 1.00 86.19 236 ASN A O 1
ATOM 1871 N N . GLU A 1 237 ? 10.657 7.354 -46.865 1.00 87.06 237 GLU A N 1
ATOM 1872 C CA . GLU A 1 237 ? 9.389 8.079 -46.944 1.00 87.06 237 GLU A CA 1
ATOM 1873 C C . GLU A 1 237 ? 9.130 8.924 -45.695 1.00 87.06 237 GLU A C 1
ATOM 1875 O O . GLU A 1 237 ? 8.665 10.061 -45.794 1.00 87.06 237 GLU A O 1
ATOM 1880 N N . GLU A 1 238 ? 9.412 8.384 -44.507 1.00 88.44 238 GLU A N 1
ATOM 1881 C CA . GLU A 1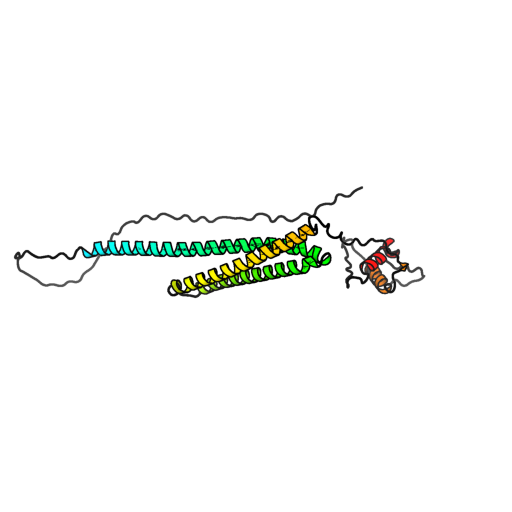 238 ? 9.260 9.114 -43.251 1.00 88.44 238 GLU A CA 1
ATOM 1882 C C . GLU A 1 238 ? 10.283 10.241 -43.123 1.00 88.44 238 GLU A C 1
ATOM 1884 O O . GLU A 1 238 ? 9.924 11.322 -42.653 1.00 88.44 238 GLU A O 1
ATOM 1889 N N . LEU A 1 239 ? 11.516 10.033 -43.596 1.00 87.75 239 LEU A N 1
ATOM 1890 C CA . LEU A 1 239 ? 12.547 11.070 -43.658 1.00 87.75 239 LEU A CA 1
ATOM 1891 C C . LEU A 1 239 ? 12.070 12.283 -44.471 1.00 87.75 239 LEU A C 1
ATOM 1893 O O . LEU A 1 239 ? 12.099 13.412 -43.980 1.00 87.75 239 LEU A O 1
ATOM 1897 N N . GLU A 1 240 ? 11.554 12.051 -45.678 1.00 86.75 240 GLU A N 1
ATOM 1898 C CA . GLU A 1 240 ? 11.044 13.119 -46.546 1.00 86.75 240 GLU A CA 1
ATOM 1899 C C . GLU A 1 240 ? 9.839 13.845 -45.936 1.00 86.75 240 GLU A C 1
ATOM 1901 O O . GLU A 1 240 ? 9.742 15.075 -46.009 1.00 86.75 240 GLU A O 1
ATOM 1906 N N . LYS A 1 241 ? 8.929 13.108 -45.286 1.00 88.50 241 LYS A N 1
ATOM 1907 C CA . LYS A 1 241 ? 7.784 13.700 -44.574 1.00 88.50 241 LYS A CA 1
ATOM 1908 C C . LYS A 1 241 ? 8.257 14.628 -43.455 1.00 88.50 241 LYS A C 1
ATOM 1910 O O . LYS A 1 241 ? 7.739 15.737 -43.336 1.00 88.50 241 LYS A O 1
ATOM 1915 N N . VAL A 1 242 ? 9.248 14.210 -42.667 1.00 88.81 242 VAL A N 1
ATOM 1916 C CA . VAL A 1 242 ? 9.794 15.018 -41.568 1.00 88.81 242 VAL A CA 1
ATOM 1917 C C . VAL A 1 242 ? 10.508 16.265 -42.094 1.00 88.81 242 VAL A C 1
ATOM 1919 O O . VAL A 1 242 ? 10.225 17.360 -41.616 1.00 88.81 242 VAL A O 1
ATOM 1922 N N . ILE A 1 243 ? 11.358 16.149 -43.116 1.00 86.31 243 ILE A N 1
ATOM 1923 C CA . ILE A 1 243 ? 12.091 17.296 -43.688 1.00 86.31 243 ILE A CA 1
ATOM 1924 C C . ILE A 1 243 ? 11.134 18.327 -44.293 1.00 86.31 243 ILE A C 1
ATOM 1926 O O . ILE A 1 243 ? 11.302 19.532 -44.093 1.00 86.31 243 ILE A O 1
ATOM 1930 N N . LYS A 1 244 ? 10.059 17.864 -44.943 1.00 86.31 244 LYS A N 1
ATOM 1931 C CA . LYS A 1 244 ? 8.987 18.738 -45.431 1.00 86.31 244 LYS A CA 1
ATOM 1932 C C . LYS A 1 244 ? 8.297 19.502 -44.294 1.00 86.31 244 LYS A C 1
ATOM 1934 O O . LYS A 1 244 ? 8.000 20.682 -44.456 1.00 86.31 244 LYS A O 1
ATOM 1939 N N . LEU A 1 245 ? 8.047 18.853 -43.153 1.00 86.06 245 LEU A N 1
ATOM 1940 C CA . LEU A 1 245 ? 7.442 19.487 -41.973 1.00 86.06 245 LEU A CA 1
ATOM 1941 C C . LEU A 1 245 ? 8.387 20.480 -41.280 1.00 86.06 245 LEU A C 1
ATOM 1943 O O . LEU A 1 245 ? 7.912 21.467 -40.717 1.00 86.06 245 LEU A O 1
ATOM 1947 N N . LEU A 1 246 ? 9.703 20.254 -41.354 1.00 82.44 246 LEU A N 1
ATOM 1948 C CA . LEU A 1 246 ? 10.724 21.189 -40.869 1.00 82.44 246 LEU A CA 1
ATOM 1949 C C . LEU A 1 246 ? 10.850 22.444 -41.751 1.00 82.44 246 LEU A C 1
ATOM 1951 O O . LEU A 1 246 ? 11.395 23.447 -41.302 1.00 82.44 246 LEU A O 1
ATOM 1955 N N . GLY A 1 247 ? 10.289 22.428 -42.966 1.00 72.56 247 GLY A N 1
ATOM 1956 C CA . GLY A 1 247 ? 10.266 23.588 -43.861 1.00 72.56 247 GLY A CA 1
ATOM 1957 C C . GLY A 1 247 ? 11.603 23.872 -44.544 1.00 72.56 247 GLY A C 1
ATOM 1958 O O . GLY A 1 247 ? 11.814 24.986 -45.019 1.00 72.56 247 GLY A O 1
ATOM 1959 N N . VAL A 1 248 ? 12.490 22.876 -44.606 1.00 70.06 248 VAL A N 1
ATOM 1960 C CA . VAL A 1 248 ? 13.783 22.988 -45.284 1.00 70.06 248 VAL A CA 1
ATOM 1961 C C . VAL A 1 248 ? 13.554 23.074 -46.802 1.00 70.06 248 VAL A C 1
ATOM 1963 O O . VAL A 1 248 ? 12.864 22.213 -47.362 1.00 70.06 248 VAL A O 1
ATOM 1966 N N . PRO A 1 249 ? 14.076 24.107 -47.492 1.00 60.44 249 PRO A N 1
ATOM 1967 C CA . PRO A 1 249 ? 13.850 24.290 -48.920 1.00 60.44 249 PRO A CA 1
ATOM 1968 C C . PRO A 1 249 ? 14.484 23.155 -49.734 1.00 60.44 249 PRO A C 1
ATOM 1970 O O . PRO A 1 249 ? 15.616 22.741 -49.489 1.00 60.44 249 PRO A O 1
ATOM 1973 N N . ARG A 1 250 ? 13.759 22.661 -50.745 1.00 57.47 250 ARG A N 1
ATOM 1974 C CA . ARG A 1 250 ? 14.333 21.758 -51.747 1.00 57.47 250 ARG A CA 1
ATOM 1975 C C . ARG A 1 250 ? 15.289 22.561 -52.619 1.00 57.47 250 ARG A C 1
ATOM 1977 O O . ARG A 1 250 ? 14.849 23.460 -53.332 1.00 57.47 250 ARG A O 1
ATOM 1984 N N . VAL A 1 251 ? 16.574 22.223 -52.594 1.00 55.38 251 VAL A N 1
ATOM 1985 C CA . VAL A 1 251 ? 17.502 22.666 -53.639 1.00 55.38 251 VAL A CA 1
ATOM 1986 C C . VAL A 1 251 ? 17.208 21.823 -54.879 1.00 55.38 251 VAL A C 1
ATOM 1988 O O . VAL A 1 251 ? 17.839 20.800 -55.120 1.00 55.38 251 VAL A O 1
ATOM 1991 N N . ASN A 1 252 ? 16.187 22.218 -55.639 1.00 46.84 252 ASN A N 1
ATOM 1992 C CA . ASN A 1 252 ? 16.023 21.741 -57.004 1.00 46.84 252 ASN A CA 1
ATOM 1993 C C . ASN A 1 252 ? 17.009 22.531 -57.869 1.00 46.84 252 ASN A C 1
ATOM 1995 O O . ASN A 1 252 ? 16.734 23.669 -58.246 1.00 46.84 252 ASN A O 1
ATOM 1999 N N . ILE A 1 253 ? 18.160 21.935 -58.179 1.00 51.97 253 ILE A N 1
ATOM 2000 C CA . ILE A 1 253 ? 18.885 22.306 -59.393 1.00 51.97 253 ILE A CA 1
ATOM 2001 C C . ILE A 1 253 ? 18.110 21.645 -60.527 1.00 51.97 253 ILE A C 1
ATOM 2003 O O . ILE A 1 253 ? 18.388 20.506 -60.861 1.00 51.97 253 ILE A O 1
ATOM 2007 N N . GLU A 1 254 ? 17.088 22.320 -61.046 1.00 49.03 254 GLU A N 1
ATOM 2008 C CA . GLU A 1 254 ? 16.742 22.235 -62.463 1.00 49.03 254 GLU A CA 1
ATOM 2009 C C . GLU A 1 254 ? 15.788 23.365 -62.859 1.00 49.03 254 GLU A C 1
ATOM 2011 O O . GLU A 1 254 ? 14.871 23.754 -62.138 1.00 49.03 254 GLU A O 1
ATOM 2016 N N . ASN A 1 255 ? 16.131 23.938 -64.004 1.00 48.62 255 ASN A N 1
ATOM 2017 C CA . ASN A 1 255 ? 15.689 25.196 -64.574 1.00 48.62 255 ASN A CA 1
ATOM 2018 C C . ASN A 1 255 ? 14.165 25.370 -64.724 1.00 48.62 255 ASN A C 1
ATOM 2020 O O . ASN A 1 255 ? 13.444 24.457 -65.110 1.00 48.62 255 ASN A O 1
ATOM 2024 N N . ASN A 1 256 ? 13.773 26.642 -64.609 1.00 44.09 256 ASN A N 1
ATOM 2025 C CA . ASN A 1 256 ? 12.610 27.310 -65.200 1.00 44.09 256 ASN A CA 1
ATOM 2026 C C . ASN A 1 256 ? 11.235 27.230 -64.497 1.00 44.09 256 ASN A C 1
ATOM 2028 O O . ASN A 1 256 ? 10.455 26.303 -64.656 1.00 44.09 256 ASN A O 1
ATOM 2032 N N . ASN A 1 257 ? 10.912 28.368 -63.870 1.00 50.38 257 ASN A N 1
ATOM 2033 C CA . ASN A 1 257 ? 9.679 29.143 -64.059 1.00 50.38 257 ASN A CA 1
ATOM 2034 C C . ASN A 1 257 ? 8.330 28.502 -63.693 1.00 50.38 257 ASN A C 1
ATOM 2036 O O . ASN A 1 257 ? 7.443 28.461 -64.536 1.00 50.38 257 ASN A O 1
ATOM 2040 N N . GLU A 1 258 ? 8.089 28.185 -62.421 1.00 37.66 258 GLU A N 1
ATOM 2041 C CA . GLU A 1 258 ? 6.741 28.392 -61.872 1.00 37.66 258 GLU A CA 1
ATOM 2042 C C . GLU A 1 258 ? 6.784 28.597 -60.357 1.00 37.66 258 GLU A C 1
ATOM 2044 O O . GLU A 1 258 ? 6.989 27.686 -59.555 1.00 37.66 258 GLU A O 1
ATOM 2049 N N . SER A 1 259 ? 6.630 29.853 -59.951 1.00 42.31 259 SER A N 1
ATOM 2050 C CA . SER A 1 259 ? 6.536 30.257 -58.557 1.00 42.31 259 SER A CA 1
ATOM 2051 C C . SER A 1 259 ? 5.176 29.858 -57.982 1.00 42.31 259 SER A C 1
ATOM 2053 O O . SER A 1 259 ? 4.233 30.648 -58.009 1.00 42.31 259 SER A O 1
ATOM 2055 N N . VAL A 1 260 ? 5.076 28.667 -57.392 1.00 40.16 260 VAL A N 1
ATOM 2056 C CA . VAL A 1 260 ? 4.015 28.389 -56.414 1.00 40.16 260 VAL A CA 1
ATOM 2057 C C . VAL A 1 260 ? 4.500 28.883 -55.056 1.00 40.16 260 VAL A C 1
ATOM 2059 O O . VAL A 1 260 ? 5.189 28.199 -54.300 1.00 40.16 260 VAL A O 1
ATOM 2062 N N . SER A 1 261 ? 4.170 30.136 -54.769 1.00 41.47 261 SER A N 1
ATOM 2063 C CA . SER A 1 261 ? 4.419 30.785 -53.489 1.00 41.47 261 SER A CA 1
ATOM 2064 C C . SER A 1 261 ? 3.622 30.103 -52.373 1.00 41.47 261 SER A C 1
ATOM 2066 O O . SER A 1 261 ? 2.415 30.309 -52.253 1.00 41.47 261 SER A O 1
ATOM 2068 N N . VAL A 1 262 ? 4.292 29.347 -51.503 1.00 48.28 262 VAL A N 1
ATOM 2069 C CA . VAL A 1 262 ? 3.768 29.088 -50.156 1.00 48.28 262 VAL A CA 1
ATOM 2070 C C . VAL A 1 262 ? 4.135 30.302 -49.296 1.00 48.28 262 VAL A C 1
ATOM 2072 O O . VAL A 1 262 ? 5.317 30.643 -49.199 1.00 48.28 262 VAL A O 1
ATOM 2075 N N . PRO A 1 263 ? 3.172 31.014 -48.688 1.00 44.47 263 PRO A N 1
ATOM 2076 C CA . PRO A 1 263 ? 3.473 32.248 -47.990 1.00 44.47 263 PRO A CA 1
ATOM 2077 C C . PRO A 1 263 ? 4.014 31.917 -46.598 1.00 44.47 263 PRO A C 1
ATOM 2079 O O . PRO A 1 263 ? 3.256 31.618 -45.681 1.00 44.47 263 PRO A O 1
ATOM 2082 N N . THR A 1 264 ? 5.320 32.041 -46.383 1.00 44.66 264 THR A N 1
ATOM 2083 C CA . THR A 1 264 ? 5.874 32.134 -45.023 1.00 44.66 264 THR A CA 1
ATOM 2084 C C . THR A 1 264 ? 6.482 33.500 -44.792 1.00 44.66 264 THR A C 1
ATOM 2086 O O . THR A 1 264 ? 7.673 33.666 -44.554 1.00 44.66 264 THR A O 1
ATOM 2089 N N . LYS A 1 265 ? 5.604 34.506 -44.753 1.00 48.00 265 LYS A N 1
ATOM 2090 C CA . LYS A 1 265 ? 5.866 35.755 -44.036 1.00 48.00 265 LYS A CA 1
ATOM 2091 C C . LYS A 1 265 ? 5.837 35.446 -42.530 1.00 48.00 265 LYS A C 1
ATOM 2093 O O . LYS A 1 265 ? 4.890 35.796 -41.829 1.00 48.00 265 LYS A O 1
ATOM 2098 N N . ARG A 1 266 ? 6.841 34.729 -42.011 1.00 50.66 266 ARG A N 1
ATOM 2099 C CA . ARG A 1 266 ? 6.981 34.528 -40.564 1.00 50.66 266 ARG A CA 1
ATOM 2100 C C . ARG A 1 266 ? 7.524 35.821 -39.973 1.00 50.66 266 ARG A C 1
ATOM 2102 O O . ARG A 1 266 ? 8.721 36.083 -39.974 1.00 50.66 266 ARG A O 1
ATOM 2109 N N . ARG A 1 267 ? 6.606 36.656 -39.475 1.00 47.38 267 ARG A N 1
ATOM 2110 C CA . ARG A 1 267 ? 6.941 37.661 -38.463 1.00 47.38 267 ARG A CA 1
ATOM 2111 C C . ARG A 1 267 ? 7.732 36.938 -37.376 1.00 47.38 267 ARG A C 1
ATOM 2113 O O . ARG A 1 267 ? 7.267 35.912 -36.883 1.00 47.38 267 ARG A O 1
ATOM 2120 N N . LYS A 1 268 ? 8.916 37.452 -37.054 1.00 52.06 268 LYS A N 1
ATOM 2121 C CA . LYS A 1 268 ? 9.834 36.928 -36.041 1.00 52.06 268 LYS A CA 1
ATOM 2122 C C . LYS A 1 268 ? 9.167 37.029 -34.658 1.00 52.06 268 LYS A C 1
ATOM 2124 O O . LYS A 1 268 ? 9.382 37.974 -33.914 1.00 52.06 268 LYS A O 1
ATOM 2129 N N . LYS A 1 269 ? 8.257 36.103 -34.364 1.00 52.59 269 LYS A N 1
ATOM 2130 C CA . LYS A 1 269 ? 7.938 35.674 -33.007 1.00 52.59 269 LYS A CA 1
ATOM 2131 C C . LYS A 1 269 ? 8.753 34.412 -32.802 1.00 52.59 269 LYS A C 1
ATOM 2133 O O . LYS A 1 269 ? 8.701 33.520 -33.648 1.00 52.59 269 LYS A O 1
ATOM 2138 N N . GLU A 1 270 ? 9.539 34.387 -31.739 1.00 58.78 270 GLU A N 1
ATOM 2139 C CA . GLU A 1 270 ? 10.351 33.250 -31.306 1.00 58.78 270 GLU A CA 1
ATOM 2140 C C . GLU A 1 270 ? 9.431 32.098 -30.875 1.00 58.78 270 GLU A C 1
ATOM 2142 O O . GLU A 1 270 ? 9.261 31.795 -29.701 1.00 58.78 270 GLU A O 1
ATOM 2147 N N . ASN A 1 271 ? 8.749 31.492 -31.841 1.00 69.62 271 ASN A N 1
ATOM 2148 C CA . ASN A 1 271 ? 7.861 30.370 -31.615 1.00 69.62 271 ASN A CA 1
ATOM 2149 C C . ASN A 1 271 ? 8.680 29.100 -31.831 1.00 69.62 271 ASN A C 1
ATOM 2151 O O . ASN A 1 271 ? 8.996 28.748 -32.967 1.00 69.62 271 ASN A O 1
ATOM 2155 N N . VAL A 1 272 ? 9.026 28.422 -30.740 1.00 76.25 272 VAL A N 1
ATOM 2156 C CA . VAL A 1 272 ? 9.643 27.095 -30.792 1.00 76.25 272 VAL A CA 1
ATOM 2157 C C . VAL A 1 272 ? 8.623 26.114 -31.375 1.00 76.25 272 VAL A C 1
ATOM 2159 O O . VAL A 1 272 ? 7.556 25.907 -30.800 1.00 76.25 272 VAL A O 1
ATOM 2162 N N . SER A 1 273 ? 8.931 25.516 -32.526 1.00 76.62 273 SER A N 1
ATOM 2163 C CA . SER A 1 273 ? 8.138 24.432 -33.113 1.00 76.62 273 SER A CA 1
ATOM 2164 C C . SER A 1 273 ? 8.646 23.079 -32.621 1.00 76.62 273 SER A C 1
ATOM 2166 O O . SER A 1 273 ? 9.830 22.781 -32.764 1.00 76.62 273 SER A O 1
ATOM 2168 N N . VAL A 1 274 ? 7.754 22.250 -32.075 1.00 84.62 274 VAL A N 1
ATOM 2169 C CA . VAL A 1 274 ? 8.069 20.902 -31.577 1.00 84.62 274 VAL A CA 1
ATOM 2170 C C . VAL A 1 274 ? 7.431 19.861 -32.495 1.00 84.62 274 VAL A C 1
ATOM 2172 O O . VAL A 1 274 ? 6.233 19.936 -32.761 1.00 84.62 274 VAL A O 1
ATOM 2175 N N . LEU A 1 275 ? 8.216 18.879 -32.952 1.00 87.94 275 LEU A N 1
ATOM 2176 C CA . LEU A 1 275 ? 7.743 17.752 -33.764 1.00 87.94 275 LEU A CA 1
ATOM 2177 C C . LEU A 1 275 ? 7.936 16.427 -32.999 1.00 87.94 275 LEU A C 1
ATOM 2179 O O . LEU A 1 275 ? 9.057 15.920 -32.938 1.00 87.94 275 LEU A O 1
ATOM 2183 N N . PRO A 1 276 ? 6.880 15.860 -32.388 1.00 89.56 276 PRO A N 1
ATOM 2184 C CA . PRO A 1 276 ? 6.987 14.603 -31.653 1.00 89.56 276 PRO A CA 1
ATOM 2185 C C . PRO A 1 276 ? 7.046 13.386 -32.594 1.00 89.56 276 PRO A C 1
ATOM 2187 O O . PRO A 1 276 ? 6.255 13.276 -33.529 1.00 89.56 276 PRO A O 1
ATOM 2190 N N . ILE A 1 277 ? 7.935 12.430 -32.297 1.00 89.56 277 ILE A N 1
ATOM 2191 C CA . ILE A 1 277 ? 8.035 11.124 -32.975 1.00 89.56 277 ILE A CA 1
ATOM 2192 C C . ILE A 1 277 ? 7.621 10.030 -31.978 1.00 89.56 277 ILE A C 1
ATOM 2194 O O . ILE A 1 277 ? 8.257 9.868 -30.936 1.00 89.56 277 ILE A O 1
ATOM 2198 N N . TYR A 1 278 ? 6.575 9.262 -32.289 1.00 89.25 278 TYR A N 1
ATOM 2199 C CA . TYR A 1 278 ? 5.999 8.234 -31.408 1.00 89.25 278 TYR A CA 1
ATOM 2200 C C . TYR A 1 278 ? 5.954 6.852 -32.077 1.00 89.25 278 TYR A C 1
ATOM 2202 O O . TYR A 1 278 ? 6.086 6.735 -33.290 1.00 89.25 278 TYR A O 1
ATOM 2210 N N . GLY A 1 279 ? 5.859 5.785 -31.271 1.00 87.88 279 GLY A N 1
ATOM 2211 C CA . GLY A 1 279 ? 5.883 4.390 -31.739 1.00 87.88 279 GLY A CA 1
ATOM 2212 C C . GLY A 1 279 ? 6.435 3.412 -30.694 1.00 87.88 279 GLY A C 1
ATOM 2213 O O . GLY A 1 279 ? 6.921 3.823 -29.637 1.00 87.88 279 GLY A O 1
ATOM 2214 N N . ILE A 1 280 ? 6.463 2.117 -31.005 1.00 89.00 280 ILE A N 1
ATOM 2215 C CA . ILE A 1 280 ? 6.845 1.037 -30.068 1.00 89.00 280 ILE A CA 1
ATOM 2216 C C . ILE A 1 280 ? 8.371 0.983 -29.840 1.00 89.00 280 ILE A C 1
ATOM 2218 O O . ILE A 1 280 ? 9.165 1.400 -30.687 1.00 89.00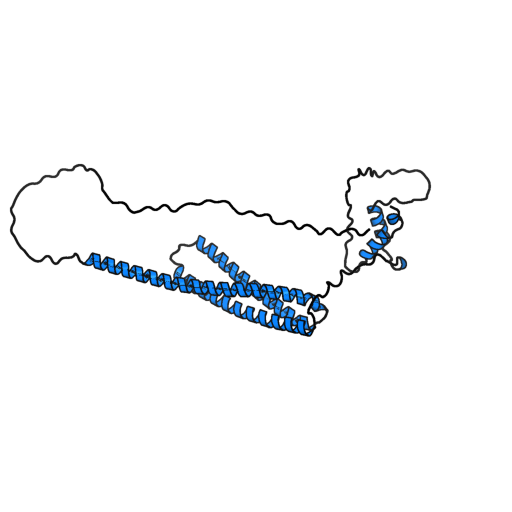 280 ILE A O 1
ATOM 2222 N N . ARG A 1 281 ? 8.828 0.523 -28.667 1.00 83.00 281 ARG A N 1
ATOM 2223 C CA . ARG A 1 281 ? 10.264 0.347 -28.373 1.00 83.00 281 ARG A CA 1
ATOM 2224 C C . ARG A 1 281 ? 10.922 -0.556 -29.428 1.00 83.00 281 ARG A C 1
ATOM 2226 O O . ARG A 1 281 ? 10.390 -1.605 -29.749 1.00 83.00 281 ARG A O 1
ATOM 2233 N N . GLY A 1 282 ? 12.097 -0.160 -29.922 1.00 82.88 282 GLY A N 1
ATOM 2234 C CA . GLY A 1 282 ? 12.843 -0.922 -30.935 1.00 82.88 282 GLY A CA 1
ATOM 2235 C C . GLY A 1 282 ? 12.539 -0.530 -32.382 1.00 82.88 282 GLY A C 1
ATOM 2236 O O . GLY A 1 282 ? 13.302 -0.886 -33.264 1.00 82.88 282 GLY A O 1
ATOM 2237 N N . ASP A 1 283 ? 11.524 0.301 -32.617 1.00 87.00 283 ASP A N 1
ATOM 2238 C CA . ASP A 1 283 ? 11.110 0.704 -33.967 1.00 87.00 283 ASP A CA 1
ATOM 2239 C C . ASP A 1 283 ? 12.028 1.761 -34.633 1.00 87.00 283 ASP A C 1
ATOM 2241 O O . ASP A 1 283 ? 11.682 2.377 -35.628 1.00 87.00 283 ASP A O 1
ATOM 2245 N N . GLY A 1 284 ? 13.207 2.054 -34.075 1.00 85.69 284 GLY A N 1
ATOM 2246 C CA . GLY A 1 284 ? 14.165 2.968 -34.720 1.00 85.69 284 GLY A CA 1
ATOM 2247 C C . GLY A 1 284 ? 13.789 4.460 -34.718 1.00 85.69 284 GLY A C 1
ATOM 2248 O O . GLY A 1 284 ? 14.355 5.230 -35.485 1.00 85.69 284 GLY A O 1
ATOM 2249 N N . LYS A 1 285 ? 12.884 4.920 -33.843 1.00 92.00 285 LYS A N 1
ATOM 2250 C CA . LYS A 1 285 ? 12.523 6.355 -33.722 1.00 92.00 285 LYS A CA 1
ATOM 2251 C C . LYS A 1 285 ? 13.720 7.276 -33.518 1.00 92.00 285 LYS A C 1
ATOM 2253 O O . LYS A 1 285 ? 13.835 8.307 -34.170 1.00 92.00 285 LYS A O 1
ATOM 2258 N N . THR A 1 286 ? 14.605 6.900 -32.597 1.00 87.56 286 THR A N 1
ATOM 2259 C CA . THR A 1 286 ? 15.816 7.673 -32.325 1.00 87.56 286 THR A CA 1
ATOM 2260 C C . THR A 1 286 ? 16.748 7.666 -33.533 1.00 87.56 286 THR A C 1
ATOM 2262 O O . THR A 1 286 ? 17.308 8.702 -33.864 1.00 87.56 286 THR A O 1
ATOM 2265 N N . THR A 1 287 ? 16.824 6.541 -34.247 1.00 87.75 287 THR A N 1
ATOM 2266 C CA . THR A 1 287 ? 17.569 6.411 -35.503 1.00 87.75 287 THR A CA 1
ATOM 2267 C C . THR A 1 287 ? 17.024 7.353 -36.577 1.00 87.75 287 THR A C 1
ATOM 2269 O O . THR A 1 287 ? 17.801 8.056 -37.212 1.00 87.75 287 THR A O 1
ATOM 2272 N N . LEU A 1 288 ? 15.699 7.448 -36.736 1.00 88.88 288 LEU A N 1
ATOM 2273 C CA . LEU A 1 288 ? 15.073 8.388 -37.673 1.00 88.88 288 LEU A CA 1
ATOM 2274 C C . LEU A 1 288 ? 15.391 9.846 -37.311 1.00 88.88 288 LEU A C 1
ATOM 2276 O O . LEU A 1 288 ? 15.796 10.614 -38.178 1.00 88.88 288 LEU A O 1
ATOM 2280 N N . ALA A 1 289 ? 15.274 10.219 -36.032 1.00 88.94 289 ALA A N 1
ATOM 2281 C CA . ALA A 1 289 ? 15.619 11.566 -35.570 1.00 88.94 289 ALA A CA 1
ATOM 2282 C C . ALA A 1 289 ? 17.093 11.917 -35.848 1.00 88.94 289 ALA A C 1
ATOM 2284 O O . ALA A 1 289 ? 17.405 13.036 -36.246 1.00 88.94 289 ALA A O 1
ATOM 2285 N N . GLN A 1 290 ? 17.994 10.949 -35.678 1.00 87.19 290 GLN A N 1
ATOM 2286 C CA . GLN A 1 290 ? 19.422 11.112 -35.944 1.00 87.19 290 GLN A CA 1
ATOM 2287 C C . GLN A 1 290 ? 19.729 11.236 -37.439 1.00 87.19 290 GLN A C 1
ATOM 2289 O O . GLN A 1 290 ? 20.573 12.045 -37.816 1.00 87.19 290 GLN A O 1
ATOM 2294 N N . ILE A 1 291 ? 19.038 10.482 -38.299 1.00 87.56 291 ILE A N 1
ATOM 2295 C CA . ILE A 1 291 ? 19.175 10.609 -39.757 1.00 87.56 291 ILE A CA 1
ATOM 2296 C C . ILE A 1 291 ? 18.709 11.986 -40.222 1.00 87.56 291 ILE A C 1
ATOM 2298 O O . ILE A 1 291 ? 19.422 12.612 -40.996 1.00 87.56 291 ILE A O 1
ATOM 2302 N N . VAL A 1 292 ? 17.564 12.463 -39.720 1.00 87.62 292 VAL A N 1
ATOM 2303 C CA . VAL A 1 292 ? 17.035 13.802 -40.026 1.00 87.62 292 VAL A CA 1
ATOM 2304 C C . VAL A 1 292 ? 18.017 14.886 -39.580 1.00 87.62 292 VAL A C 1
ATOM 2306 O O . VAL A 1 292 ? 18.318 15.786 -40.353 1.00 87.62 292 VAL A O 1
ATOM 2309 N N . TYR A 1 293 ? 18.537 14.800 -38.351 1.00 85.50 293 TYR A N 1
ATOM 2310 C CA . TYR A 1 293 ? 19.480 15.788 -37.816 1.00 85.50 293 TYR A CA 1
ATOM 2311 C C . TYR A 1 293 ? 20.796 15.837 -38.608 1.00 85.50 293 TYR A C 1
ATOM 2313 O O . TYR A 1 293 ? 21.336 16.911 -38.842 1.00 85.50 293 TYR A O 1
ATOM 2321 N N . ASN A 1 294 ? 21.295 14.676 -39.044 1.00 85.00 294 ASN A N 1
ATOM 2322 C CA . ASN A 1 294 ? 22.512 14.559 -39.848 1.00 85.00 294 ASN A CA 1
ATOM 2323 C C . ASN A 1 294 ? 22.240 14.653 -41.370 1.00 85.00 294 ASN A C 1
ATOM 2325 O O . ASN A 1 294 ? 23.118 14.290 -42.162 1.00 85.00 294 ASN A O 1
ATOM 2329 N N . ASP A 1 295 ? 21.032 15.018 -41.814 1.00 84.62 295 ASP A N 1
ATOM 2330 C CA . ASP A 1 295 ? 20.724 15.239 -43.233 1.00 84.62 295 ASP A CA 1
ATOM 2331 C C . ASP A 1 295 ? 21.334 16.575 -43.667 1.00 84.62 295 ASP A C 1
ATOM 2333 O O . ASP A 1 295 ? 21.163 17.593 -42.997 1.00 84.62 295 ASP A O 1
ATOM 2337 N N . GLN A 1 296 ? 22.045 16.572 -44.794 1.00 80.19 296 GLN A N 1
ATOM 2338 C CA . GLN A 1 296 ? 22.775 17.740 -45.281 1.00 80.19 296 GLN A CA 1
ATOM 2339 C C . GLN A 1 296 ? 21.848 18.952 -45.465 1.00 80.19 296 GLN A C 1
ATOM 2341 O O . GLN A 1 296 ? 22.211 20.068 -45.120 1.00 80.19 296 GLN A O 1
ATOM 2346 N N . ARG A 1 297 ? 20.603 18.723 -45.903 1.00 81.50 297 ARG A N 1
ATOM 2347 C CA . ARG A 1 297 ? 19.616 19.790 -46.118 1.00 81.50 297 ARG A CA 1
ATOM 2348 C C . ARG A 1 297 ? 19.239 20.492 -44.815 1.00 81.50 297 ARG A C 1
ATOM 2350 O O . ARG A 1 297 ? 18.969 21.685 -44.824 1.00 81.50 297 ARG A O 1
ATOM 2357 N N . VAL A 1 298 ? 19.181 19.741 -43.716 1.00 81.75 298 VAL A N 1
ATOM 2358 C CA . VAL A 1 298 ? 18.853 20.262 -42.382 1.00 81.75 298 VAL A CA 1
ATOM 2359 C C . VAL A 1 298 ? 20.078 20.926 -41.752 1.00 81.75 298 VAL A C 1
ATOM 2361 O O . VAL A 1 298 ? 19.926 21.943 -41.088 1.00 81.75 298 VAL A O 1
ATOM 2364 N N . ALA A 1 299 ? 21.276 20.376 -41.968 1.00 77.31 299 ALA A N 1
ATOM 2365 C CA . ALA A 1 299 ? 22.528 20.949 -41.473 1.00 77.31 299 ALA A CA 1
ATOM 2366 C C . ALA A 1 299 ? 22.877 22.296 -42.133 1.00 77.31 299 ALA A C 1
ATOM 2368 O O . ALA A 1 299 ? 23.471 23.155 -41.485 1.00 77.31 299 ALA A O 1
ATOM 2369 N N . ASP A 1 300 ? 22.494 22.475 -43.399 1.00 72.62 300 ASP A N 1
ATOM 2370 C CA . ASP A 1 300 ? 22.756 23.685 -44.186 1.00 72.62 300 ASP A CA 1
ATOM 2371 C C . ASP A 1 300 ? 21.689 24.794 -43.998 1.00 72.62 300 ASP A C 1
ATOM 2373 O O . ASP A 1 300 ? 21.787 25.849 -44.631 1.00 72.62 300 ASP A O 1
ATOM 2377 N N . HIS A 1 301 ? 20.661 24.563 -43.168 1.00 64.06 301 HIS A N 1
ATOM 2378 C CA . HIS A 1 301 ? 19.523 25.467 -42.931 1.00 64.06 301 HIS A CA 1
ATOM 2379 C C . HIS A 1 301 ? 19.677 26.310 -41.658 1.00 64.06 301 HIS A C 1
ATOM 2381 O O . HIS A 1 301 ? 19.342 27.517 -41.719 1.00 64.06 301 HIS A O 1
#